Protein AF-0000000078899607 (afdb_homodimer)

InterPro domains:
  IPR000182 GNAT domain [PF00583] (20-136)
  IPR000182 GNAT domain [PS51186] (5-152)
  IPR016181 Acyl-CoA N-acyltransferase [SSF55729] (5-136)
  IPR050832 Bacterial Acetyltransferase [PTHR43877] (6-136)

Foldseek 3Di:
DQQPKDKDWDEPVCLVVQLVQVVVQCVVVVHDDPPCPSVVLVVQQHDPPRQWHKMWIATPVGDTFWMWIWGWDDDDPDPFIEIEGEDITGHPVCPPNCRRVNHVVVVVVVCVVVVHPDYDYDDDPPPVVVQVSVCVVPVHDDPDDDDDDDPD/DQQPKDKDWDEPVCLVVQLVQVVVQCVVVVHDDPPCPSVVLVVQQHDPPRQWHKMWIATPVGDTFWMWIWGWDDDDPDPFIEIEGEDITGHPVCPPSCRRVNHVVVVVVVCVVVVHPDYDYDDDPPPVVVQVSVCVVPVHDDPDDDDDDDPD

Sequence (304 aa):
MGTGITVTPATAGDAADWHRLFAGYCAFYGEALPDGVAADVWRRILEPGHPVKGLLAREADGTVVGLCNYVLHDNTWSVRTDCYLEDLYTDPAARGRGVGRALIERLVATGRQAGWRRVYWHTQEDNATARRLYDRVTGGRDAFVRYTVKLVMGTGITVTPATAGDAADWHRLFAGYCAFYGEALPDGVAADVWRRILEPGHPVKGLLAREADGTVVGLCNYVLHDNTWSVRTDCYLEDLYTDPAARGRGVGRALIERLVATGRQAGWRRVYWHTQEDNATARRLYDRVTGGRDAFVRYTVKLV

pLDDT: mean 95.54, std 7.87, range [37.03, 98.94]

Solvent-accessible surface area (backbone atoms only — not comparable to full-atom values): 16818 Å² total; per-residue (Å²): 127,78,73,56,65,46,69,44,71,61,50,85,89,38,52,70,61,49,53,53,50,51,50,52,44,34,52,72,72,72,43,82,74,60,88,61,38,67,59,51,44,51,52,39,39,67,37,84,87,47,49,40,38,41,36,35,31,21,42,80,86,61,52,74,42,30,43,35,37,32,33,50,34,77,59,87,80,45,93,39,39,35,34,38,48,74,43,78,40,53,40,78,91,50,58,94,60,55,52,64,57,51,49,52,52,50,52,52,52,51,35,51,75,73,53,26,36,30,41,32,36,68,45,54,69,81,43,57,73,62,45,55,55,48,30,69,77,46,76,37,67,57,64,43,37,34,39,53,45,76,58,105,128,78,73,56,67,47,70,44,73,61,51,86,89,39,51,69,60,50,52,52,50,51,50,50,44,33,52,74,72,71,44,82,74,60,90,62,39,68,59,51,45,52,52,38,39,67,37,86,87,46,49,39,38,43,36,34,30,21,42,80,85,63,52,74,42,30,41,35,35,32,31,51,34,77,58,85,80,44,92,38,38,37,32,37,48,74,44,78,38,54,40,79,92,50,60,93,60,54,54,64,58,52,50,52,52,51,52,52,51,52,34,50,74,71,52,26,38,29,42,32,37,68,45,55,70,81,43,57,73,62,46,53,56,48,29,70,77,46,75,38,67,58,64,42,37,35,39,54,44,76,58,105

Structure (mmCIF, N/CA/C/O backbone):
data_AF-0000000078899607-model_v1
#
loop_
_entity.id
_entity.type
_entity.pdbx_description
1 polymer 'Acetyltransferase, GNAT family'
#
loop_
_atom_site.group_PDB
_atom_site.id
_atom_site.type_symbol
_atom_site.label_atom_id
_atom_site.label_alt_id
_atom_site.label_comp_id
_atom_site.label_asym_id
_atom_site.label_entity_id
_atom_site.label_seq_id
_atom_site.pdbx_PDB_ins_code
_atom_site.Cartn_x
_atom_site.Cartn_y
_atom_site.Cartn_z
_atom_site.occupancy
_atom_site.B_iso_or_equiv
_atom_site.auth_seq_id
_atom_site.auth_comp_id
_atom_site.auth_asym_id
_atom_site.auth_atom_id
_atom_site.pdbx_PDB_model_num
ATOM 1 N N . MET A 1 1 ? -12.578 -28.812 -22.203 1 37.03 1 MET A N 1
ATOM 2 C CA . MET A 1 1 ? -12.406 -29.281 -20.828 1 37.03 1 MET A CA 1
ATOM 3 C C . MET A 1 1 ? -11.898 -28.156 -19.938 1 37.03 1 MET A C 1
ATOM 5 O O . MET A 1 1 ? -10.93 -27.469 -20.266 1 37.03 1 MET A O 1
ATOM 9 N N . GLY A 1 2 ? -12.508 -27.234 -19.266 1 45.66 2 GLY A N 1
ATOM 10 C CA . GLY A 1 2 ? -12.172 -25.984 -18.609 1 45.66 2 GLY A CA 1
ATOM 11 C C . GLY A 1 2 ? -10.906 -26.062 -17.766 1 45.66 2 GLY A C 1
ATOM 12 O O . GLY A 1 2 ? -10.688 -27.062 -17.078 1 45.66 2 GLY A O 1
ATOM 13 N N . THR A 1 3 ? -9.633 -25.672 -18.156 1 59.19 3 THR A N 1
ATOM 14 C CA . THR A 1 3 ? -8.305 -26.062 -17.688 1 59.19 3 THR A CA 1
ATOM 15 C C . THR A 1 3 ? -8.242 -26.047 -16.156 1 59.19 3 THR A C 1
ATOM 17 O O . THR A 1 3 ? -8.844 -25.188 -15.523 1 59.19 3 THR A O 1
ATOM 20 N N . GLY A 1 4 ? -8.586 -27.188 -15.5 1 85.38 4 GLY A N 1
ATOM 21 C CA . GLY A 1 4 ? -8.844 -27.375 -14.086 1 85.38 4 GLY A CA 1
ATOM 22 C C . GLY A 1 4 ? -7.75 -26.797 -13.195 1 85.38 4 GLY A C 1
ATOM 23 O O . GLY A 1 4 ? -6.93 -27.547 -12.656 1 85.38 4 GLY A O 1
ATOM 24 N N . ILE A 1 5 ? -7.547 -25.531 -13.297 1 96.25 5 ILE A N 1
ATOM 25 C CA . ILE A 1 5 ? -6.59 -24.875 -12.414 1 96.25 5 ILE A CA 1
ATOM 26 C C . ILE A 1 5 ? -7.148 -24.812 -10.992 1 96.25 5 ILE A C 1
ATOM 28 O O . ILE A 1 5 ? -8.305 -24.438 -10.789 1 96.25 5 ILE A O 1
ATOM 32 N N . THR A 1 6 ? -6.43 -25.391 -10.047 1 97.75 6 THR A N 1
ATOM 33 C CA . THR A 1 6 ? -6.75 -25.25 -8.633 1 97.75 6 THR A CA 1
ATOM 34 C C . THR A 1 6 ? -5.781 -24.281 -7.957 1 97.75 6 THR A C 1
ATOM 36 O O . THR A 1 6 ? -4.578 -24.312 -8.219 1 97.75 6 THR A O 1
ATOM 39 N N . VAL A 1 7 ? -6.305 -23.422 -7.074 1 98.69 7 VAL A N 1
ATOM 40 C CA . VAL A 1 7 ? -5.477 -22.453 -6.383 1 98.69 7 VAL A CA 1
ATOM 41 C C . VAL A 1 7 ? -5.551 -22.688 -4.875 1 98.69 7 VAL A C 1
ATOM 43 O O . VAL A 1 7 ? -6.641 -22.766 -4.305 1 98.69 7 VAL A O 1
ATOM 46 N N . THR A 1 8 ? -4.426 -22.781 -4.258 1 98.5 8 THR A N 1
ATOM 47 C CA . THR A 1 8 ? -4.367 -23.016 -2.818 1 98.5 8 THR A CA 1
ATOM 48 C C . THR A 1 8 ? -3.287 -22.156 -2.176 1 98.5 8 THR A C 1
ATOM 50 O O . THR A 1 8 ? -2.359 -21.703 -2.854 1 98.5 8 THR A O 1
ATOM 53 N N . PRO A 1 9 ? -3.418 -21.875 -0.842 1 98.69 9 PRO A N 1
ATOM 54 C CA . PRO A 1 9 ? -2.305 -21.234 -0.149 1 98.69 9 PRO A CA 1
ATOM 55 C C . PRO A 1 9 ? -1.007 -22.031 -0.238 1 98.69 9 PRO A C 1
ATOM 57 O O . PRO A 1 9 ? -1.035 -23.266 -0.21 1 98.69 9 PRO A O 1
ATOM 60 N N . ALA A 1 10 ? 0.11 -21.328 -0.338 1 98.69 10 ALA A N 1
ATOM 61 C CA . ALA A 1 10 ? 1.418 -21.969 -0.318 1 98.69 10 ALA A CA 1
ATOM 62 C C . ALA A 1 10 ? 1.664 -22.672 1.016 1 98.69 10 ALA A C 1
ATOM 64 O O . ALA A 1 10 ? 1.296 -22.156 2.072 1 98.69 10 ALA A O 1
ATOM 65 N N . THR A 1 11 ? 2.26 -23.828 0.969 1 98.25 11 THR A N 1
ATOM 66 C CA . THR A 1 11 ? 2.658 -24.594 2.148 1 98.25 11 THR A CA 1
ATOM 67 C C . THR A 1 11 ? 4.152 -24.906 2.111 1 98.25 11 THR A C 1
ATOM 69 O O . THR A 1 11 ? 4.809 -24.703 1.09 1 98.25 11 THR A O 1
ATOM 72 N N . ALA A 1 12 ? 4.613 -25.391 3.25 1 98.25 12 ALA A N 1
ATOM 73 C CA . ALA A 1 12 ? 6.039 -25.688 3.367 1 98.25 12 ALA A CA 1
ATOM 74 C C . ALA A 1 12 ? 6.5 -26.625 2.254 1 98.25 12 ALA A C 1
ATOM 76 O O . ALA A 1 12 ? 7.633 -26.516 1.777 1 98.25 12 ALA A O 1
ATOM 77 N N . GLY A 1 13 ? 5.676 -27.469 1.756 1 98.19 13 GLY A N 1
ATOM 78 C CA . GLY A 1 13 ? 6.016 -28.438 0.728 1 98.19 13 GLY A CA 1
ATOM 79 C C . GLY A 1 13 ? 6.125 -27.828 -0.656 1 98.19 13 GLY A C 1
ATOM 80 O O . GLY A 1 13 ? 6.562 -28.484 -1.601 1 98.19 13 GLY A O 1
ATOM 81 N N . ASP A 1 14 ? 5.836 -26.547 -0.765 1 98.62 14 ASP A N 1
ATOM 82 C CA . ASP A 1 14 ? 5.789 -25.891 -2.066 1 98.62 14 ASP A CA 1
ATOM 83 C C . ASP A 1 14 ? 7.051 -25.062 -2.311 1 98.62 14 ASP A C 1
ATOM 85 O O . ASP A 1 14 ? 7.125 -24.312 -3.277 1 98.62 14 ASP A O 1
ATOM 89 N N . ALA A 1 15 ? 8.07 -25.25 -1.484 1 98.5 15 ALA A N 1
ATOM 90 C CA . ALA A 1 15 ? 9.211 -24.328 -1.478 1 98.5 15 ALA A CA 1
ATOM 91 C C . ALA A 1 15 ? 9.891 -24.297 -2.844 1 98.5 15 ALA A C 1
ATOM 93 O O . ALA A 1 15 ? 10.117 -23.219 -3.398 1 98.5 15 ALA A O 1
ATOM 94 N N . ALA A 1 16 ? 10.18 -25.406 -3.387 1 98.5 16 ALA A N 1
ATOM 95 C CA . ALA A 1 16 ? 10.914 -25.453 -4.648 1 98.5 16 ALA A CA 1
ATOM 96 C C . ALA A 1 16 ? 10.117 -24.812 -5.773 1 98.5 16 ALA A C 1
ATOM 98 O O . ALA A 1 16 ? 10.656 -24.031 -6.562 1 98.5 16 ALA A O 1
ATOM 99 N N . ASP A 1 17 ? 8.867 -25.109 -5.848 1 98.69 17 ASP A N 1
ATOM 100 C CA . ASP A 1 17 ? 8.008 -24.578 -6.898 1 98.69 17 ASP A CA 1
ATOM 101 C C . ASP A 1 17 ? 7.832 -23.062 -6.742 1 98.69 17 ASP A C 1
ATOM 103 O O . ASP A 1 17 ? 7.883 -22.328 -7.727 1 98.69 17 ASP A O 1
ATOM 107 N N . TRP A 1 18 ? 7.645 -22.641 -5.508 1 98.69 18 TRP A N 1
ATOM 108 C CA . TRP A 1 18 ? 7.5 -21.219 -5.266 1 98.69 18 TRP A CA 1
ATOM 109 C C . TRP A 1 18 ? 8.758 -20.469 -5.68 1 98.69 18 TRP A C 1
ATOM 111 O O . TRP A 1 18 ? 8.688 -19.469 -6.406 1 98.69 18 TRP A O 1
ATOM 121 N N . HIS A 1 19 ? 9.922 -20.953 -5.266 1 98.19 19 HIS A N 1
ATOM 122 C CA . HIS A 1 19 ? 11.172 -20.281 -5.578 1 98.19 19 HIS A CA 1
ATOM 123 C C . HIS A 1 19 ? 11.414 -20.25 -7.082 1 98.19 19 HIS A C 1
ATOM 125 O O . HIS A 1 19 ? 11.898 -19.234 -7.613 1 98.19 19 HIS A O 1
ATOM 131 N N . ARG A 1 20 ? 11.086 -21.312 -7.742 1 97.88 20 ARG A N 1
ATOM 132 C CA . ARG A 1 20 ? 11.234 -21.359 -9.195 1 97.88 20 ARG A CA 1
ATOM 133 C C . ARG A 1 20 ? 10.367 -20.312 -9.867 1 97.88 20 ARG A C 1
ATOM 135 O O . ARG A 1 20 ? 10.844 -19.562 -10.719 1 97.88 20 ARG A O 1
ATOM 142 N N . LEU A 1 21 ? 9.125 -20.234 -9.531 1 98.31 21 LEU A N 1
ATOM 143 C CA . LEU A 1 21 ? 8.195 -19.281 -10.133 1 98.31 21 LEU A CA 1
ATOM 144 C C . LEU A 1 21 ? 8.578 -17.844 -9.766 1 98.31 21 LEU A C 1
ATOM 146 O O . LEU A 1 21 ? 8.523 -16.953 -10.609 1 98.31 21 LEU A O 1
ATOM 150 N N . PHE A 1 22 ? 8.961 -17.688 -8.461 1 97.94 22 PHE A N 1
ATOM 151 C CA . PHE A 1 22 ? 9.328 -16.344 -8.016 1 97.94 22 PHE A CA 1
ATOM 152 C C . PHE A 1 22 ? 10.578 -15.859 -8.742 1 97.94 22 PHE A C 1
ATOM 154 O O . PHE A 1 22 ? 10.672 -14.688 -9.117 1 97.94 22 PHE A O 1
ATOM 161 N N . ALA A 1 23 ? 11.508 -16.703 -9 1 96.06 23 ALA A N 1
ATOM 162 C CA . ALA A 1 23 ? 12.68 -16.375 -9.789 1 96.06 23 ALA A CA 1
ATOM 163 C C . ALA A 1 23 ? 12.289 -15.977 -11.211 1 96.06 23 ALA A C 1
ATOM 165 O O . ALA A 1 23 ? 12.852 -15.031 -11.781 1 96.06 23 ALA A O 1
ATOM 166 N N . GLY A 1 24 ? 11.383 -16.75 -11.82 1 95.38 24 GLY A N 1
ATOM 167 C CA . GLY A 1 24 ? 10.875 -16.391 -13.133 1 95.38 24 GLY A CA 1
ATOM 168 C C . GLY A 1 24 ? 10.211 -15.031 -13.18 1 95.38 24 GLY A C 1
ATOM 169 O O . GLY A 1 24 ? 10.422 -14.266 -14.117 1 95.38 24 GLY A O 1
ATOM 170 N N . TYR A 1 25 ? 9.445 -14.781 -12.125 1 95.12 25 TYR A N 1
ATOM 171 C CA . TYR A 1 25 ? 8.797 -13.484 -11.977 1 95.12 25 TYR A CA 1
ATOM 172 C C . TYR A 1 25 ? 9.82 -12.352 -11.953 1 95.12 25 TYR A C 1
ATOM 174 O O . TYR A 1 25 ? 9.695 -11.375 -12.688 1 95.12 25 TYR A O 1
ATOM 182 N N . CYS A 1 26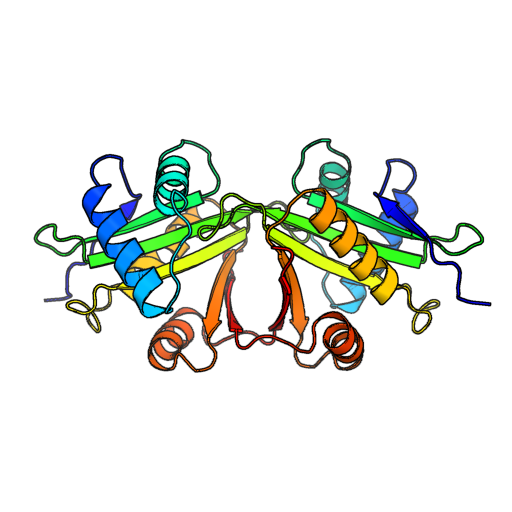 ? 10.836 -12.422 -11.133 1 94 26 CYS A N 1
ATOM 183 C CA . CYS A 1 26 ? 11.883 -11.414 -10.992 1 94 26 CYS A CA 1
ATOM 184 C C . CYS A 1 26 ? 12.625 -11.219 -12.312 1 94 26 CYS A C 1
ATOM 186 O O . CYS A 1 26 ? 12.906 -10.086 -12.703 1 94 26 CYS A O 1
ATOM 188 N N . ALA A 1 27 ? 12.883 -12.297 -12.969 1 91.12 27 ALA A N 1
ATOM 189 C CA . ALA A 1 27 ? 13.57 -12.234 -14.258 1 91.12 27 ALA A CA 1
ATOM 190 C C . ALA A 1 27 ? 12.734 -11.5 -15.297 1 91.12 27 ALA A C 1
ATOM 192 O O . ALA A 1 27 ? 13.266 -10.75 -16.109 1 91.12 27 ALA A O 1
ATOM 193 N N . PHE A 1 28 ? 11.531 -11.766 -15.289 1 86.44 28 PHE A N 1
ATOM 194 C CA . PHE A 1 28 ? 10.602 -11.141 -16.219 1 86.44 28 PHE A CA 1
ATOM 195 C C . PHE A 1 28 ? 10.641 -9.617 -16.094 1 86.44 28 PHE A C 1
ATOM 197 O O . PHE A 1 28 ? 10.57 -8.898 -17.094 1 86.44 28 PHE A O 1
ATOM 204 N N . TYR A 1 29 ? 10.75 -9.078 -14.828 1 83 29 TYR A N 1
ATOM 205 C CA . TYR A 1 29 ? 10.797 -7.637 -14.586 1 83 29 TYR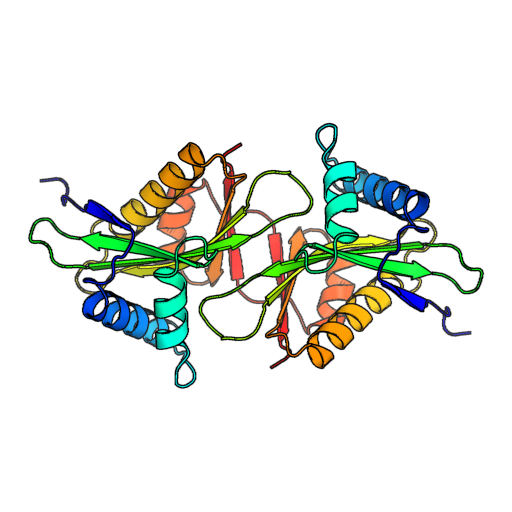 A CA 1
ATOM 206 C C . TYR A 1 29 ? 12.219 -7.109 -14.68 1 83 29 TYR A C 1
ATOM 208 O O . TYR A 1 29 ? 12.461 -5.91 -14.5 1 83 29 TYR A O 1
ATOM 216 N N . GLY A 1 30 ? 13.133 -7.969 -15.039 1 81.06 30 GLY A N 1
ATOM 217 C CA . GLY A 1 30 ? 14.516 -7.559 -15.195 1 81.06 30 GLY A CA 1
ATOM 218 C C . GLY A 1 30 ? 15.18 -7.195 -13.875 1 81.06 30 GLY A C 1
ATOM 219 O O . GLY A 1 30 ? 16.125 -6.398 -13.852 1 81.06 30 GLY A O 1
ATOM 220 N N . GLU A 1 31 ? 14.578 -7.645 -12.852 1 77.19 31 GLU A N 1
ATOM 221 C CA . GLU A 1 31 ? 15.094 -7.312 -11.531 1 77.19 31 GLU A CA 1
ATOM 222 C C . GLU A 1 31 ? 15.773 -8.516 -10.883 1 77.19 31 GLU A C 1
ATOM 224 O O . GLU A 1 31 ? 15.344 -9.656 -11.078 1 77.19 31 GLU A O 1
ATOM 229 N N . ALA A 1 32 ? 17.031 -8.289 -10.391 1 80.81 32 ALA A N 1
ATOM 230 C CA . ALA A 1 32 ? 17.656 -9.266 -9.508 1 80.81 32 ALA A CA 1
ATOM 231 C C . ALA A 1 32 ? 17.438 -8.906 -8.039 1 80.81 32 ALA A C 1
ATOM 233 O O . ALA A 1 32 ? 17.672 -7.766 -7.637 1 80.81 32 ALA A O 1
ATOM 234 N N . LEU A 1 33 ? 16.859 -9.875 -7.352 1 87.69 33 LEU A N 1
ATOM 235 C CA . LEU A 1 33 ? 16.688 -9.633 -5.926 1 87.69 33 LEU A CA 1
ATOM 236 C C . LEU A 1 33 ? 18.016 -9.75 -5.191 1 87.69 33 LEU A C 1
ATOM 238 O O . LEU A 1 33 ? 18.844 -10.609 -5.52 1 87.69 33 LEU A O 1
ATOM 242 N N . PRO A 1 34 ? 18.219 -8.836 -4.234 1 86.38 34 PRO A N 1
ATOM 243 C CA . PRO A 1 34 ? 19.375 -9.055 -3.369 1 86.38 34 PRO A CA 1
ATOM 244 C C . PRO A 1 34 ? 19.391 -10.445 -2.73 1 86.38 34 PRO A C 1
ATOM 246 O O . PRO A 1 34 ? 18.328 -11.062 -2.572 1 86.38 34 PRO A O 1
ATOM 249 N N . ASP A 1 35 ? 20.594 -10.859 -2.416 1 87.31 35 ASP A N 1
ATOM 250 C CA . ASP A 1 35 ? 20.766 -12.164 -1.792 1 87.31 35 ASP A CA 1
ATOM 251 C C . ASP A 1 35 ? 19.906 -12.281 -0.528 1 87.31 35 ASP A C 1
ATOM 253 O O . ASP A 1 35 ? 19.875 -11.359 0.291 1 87.31 35 ASP A O 1
ATOM 257 N N . GLY A 1 36 ? 19.172 -13.344 -0.449 1 94.69 36 GLY A N 1
ATOM 258 C CA . GLY A 1 36 ? 18.453 -13.648 0.782 1 94.69 36 GLY A CA 1
ATOM 259 C C . GLY A 1 36 ? 17.031 -13.133 0.795 1 94.69 36 GLY A C 1
ATOM 260 O O . GLY A 1 36 ? 16.219 -13.555 1.622 1 94.69 36 GLY A O 1
ATOM 261 N N . VAL A 1 37 ? 16.688 -12.258 -0.096 1 95.88 37 VAL A N 1
ATOM 262 C CA . VAL A 1 37 ? 15.367 -11.648 -0.068 1 95.88 37 VAL A CA 1
ATOM 263 C C . VAL A 1 37 ? 14.305 -12.711 -0.369 1 95.88 37 VAL A C 1
ATOM 265 O O . VAL A 1 37 ? 13.305 -12.812 0.34 1 95.88 37 VAL A O 1
ATOM 268 N N . ALA A 1 38 ? 14.562 -13.531 -1.394 1 97 38 ALA A N 1
ATOM 269 C CA . ALA A 1 38 ? 13.594 -14.57 -1.733 1 97 38 ALA A CA 1
ATOM 270 C C . ALA A 1 38 ? 13.375 -15.523 -0.562 1 97 38 ALA A C 1
ATOM 272 O O . ALA A 1 38 ? 12.234 -15.883 -0.252 1 97 38 ALA A O 1
ATOM 273 N N . ALA A 1 39 ? 14.414 -15.875 0.08 1 97.56 39 ALA A N 1
ATOM 274 C CA . ALA A 1 39 ? 14.32 -16.766 1.239 1 97.56 39 ALA A CA 1
ATOM 275 C C . ALA A 1 39 ? 13.555 -16.094 2.377 1 97.56 39 ALA A C 1
ATOM 277 O O . ALA A 1 39 ? 12.781 -16.75 3.084 1 97.56 39 ALA A O 1
ATOM 278 N N . ASP A 1 40 ? 13.805 -14.867 2.609 1 98.38 40 ASP A N 1
ATOM 279 C CA . ASP A 1 40 ? 13.094 -14.125 3.643 1 98.38 40 ASP A CA 1
ATOM 280 C C . ASP A 1 40 ? 11.602 -14.047 3.34 1 98.38 40 ASP A C 1
ATOM 282 O O . ASP A 1 40 ? 10.766 -14.25 4.227 1 98.38 40 ASP A O 1
ATOM 286 N N . VAL A 1 41 ? 11.25 -13.742 2.055 1 98.44 41 VAL A N 1
ATOM 287 C CA . VAL A 1 41 ? 9.852 -13.68 1.649 1 98.44 41 VAL A CA 1
ATOM 288 C C . VAL A 1 41 ? 9.188 -15.031 1.9 1 98.44 41 VAL A C 1
ATOM 290 O O . VAL A 1 41 ? 8.086 -15.094 2.451 1 98.44 41 VAL A O 1
ATOM 293 N N . TRP A 1 42 ? 9.883 -16.062 1.528 1 98.56 42 TRP A N 1
ATOM 294 C CA . TRP A 1 42 ? 9.336 -17.406 1.719 1 98.56 42 TRP A CA 1
ATOM 295 C C . TRP A 1 42 ? 9.094 -17.688 3.197 1 98.56 42 TRP A C 1
ATOM 297 O O . TRP A 1 42 ? 8.039 -18.203 3.568 1 98.56 42 TRP A O 1
ATOM 307 N N . ARG A 1 43 ? 10.023 -17.375 4.035 1 98.62 43 ARG A N 1
ATOM 308 C CA . ARG A 1 43 ? 9.875 -17.547 5.477 1 98.62 43 ARG A CA 1
ATOM 309 C C . ARG A 1 43 ? 8.648 -16.781 5.992 1 98.62 43 ARG A C 1
ATOM 311 O O . ARG A 1 43 ? 7.879 -17.328 6.793 1 98.62 43 ARG A O 1
ATOM 318 N N . ARG A 1 44 ? 8.484 -15.594 5.57 1 98.69 44 ARG A N 1
ATOM 319 C CA . ARG A 1 44 ? 7.359 -14.766 5.992 1 98.69 44 ARG A CA 1
ATOM 320 C C . ARG A 1 44 ? 6.035 -15.383 5.555 1 98.69 44 ARG A C 1
ATOM 322 O O . ARG A 1 44 ? 5.066 -15.398 6.32 1 98.69 44 ARG A O 1
ATOM 329 N N . ILE A 1 45 ? 5.992 -15.883 4.332 1 98.75 45 ILE A N 1
ATOM 330 C CA . ILE A 1 45 ? 4.781 -16.5 3.793 1 98.75 45 ILE A CA 1
ATOM 331 C C . ILE A 1 45 ? 4.344 -17.656 4.684 1 98.75 45 ILE A C 1
ATOM 333 O O . ILE A 1 45 ? 3.15 -17.859 4.918 1 98.75 45 ILE A O 1
ATOM 337 N N . LEU A 1 46 ? 5.285 -18.359 5.188 1 98.5 46 LEU A N 1
ATOM 338 C CA . LEU A 1 46 ? 4.973 -19.578 5.941 1 98.5 46 LEU A CA 1
ATOM 339 C C . LEU A 1 46 ? 4.656 -19.25 7.395 1 98.5 46 LEU A C 1
ATOM 341 O O . LEU A 1 46 ? 4.094 -20.078 8.117 1 98.5 46 LEU A O 1
ATOM 345 N N . GLU A 1 47 ? 5.086 -18.125 7.879 1 98.19 47 GLU A N 1
ATOM 346 C CA . GLU A 1 47 ? 4.875 -17.734 9.273 1 98.19 47 GLU A CA 1
ATOM 347 C C . GLU A 1 47 ? 3.406 -17.422 9.539 1 98.19 47 GLU A C 1
ATOM 349 O O . GLU A 1 47 ? 2.857 -16.469 8.977 1 98.19 47 GLU A O 1
ATOM 354 N N . PRO A 1 48 ? 2.752 -18.203 10.461 1 96.12 48 PRO A N 1
ATOM 355 C CA . PRO A 1 48 ? 1.348 -17.922 10.766 1 96.12 48 PRO A CA 1
ATOM 356 C C . PRO A 1 48 ? 1.127 -16.5 11.266 1 96.12 48 PRO A C 1
ATOM 358 O O . PRO A 1 48 ? 1.871 -16.016 12.125 1 96.12 48 PRO A O 1
ATOM 361 N N . GLY A 1 49 ? 0.241 -15.875 10.727 1 96.12 49 GLY A N 1
ATOM 362 C CA . GLY A 1 49 ? -0.141 -14.555 11.188 1 96.12 49 GLY A CA 1
ATOM 363 C C . GLY A 1 49 ? 0.633 -13.438 10.508 1 96.12 49 GLY A C 1
ATOM 364 O O . GLY A 1 49 ? 0.309 -12.258 10.672 1 96.12 49 GLY A O 1
ATOM 365 N N . HIS A 1 50 ? 1.746 -13.781 9.82 1 98.25 50 HIS A N 1
ATOM 366 C CA . HIS A 1 50 ? 2.486 -12.742 9.117 1 98.25 50 HIS A CA 1
ATOM 367 C C . HIS A 1 50 ? 1.663 -12.156 7.977 1 98.25 50 HIS A C 1
ATOM 369 O O . HIS A 1 50 ? 0.925 -12.875 7.305 1 98.25 50 HIS A O 1
ATOM 375 N N . PRO A 1 51 ? 1.842 -10.867 7.668 1 98.62 51 PRO A N 1
ATOM 376 C CA . PRO A 1 51 ? 0.975 -10.219 6.68 1 98.62 51 PRO A CA 1
ATOM 377 C C . PRO A 1 51 ? 1.342 -10.578 5.242 1 98.62 51 PRO A C 1
ATOM 379 O O . PRO A 1 51 ? 0.586 -10.281 4.316 1 98.62 51 PRO A O 1
ATOM 382 N N . VAL A 1 52 ? 2.523 -11.102 5.004 1 98.88 52 VAL A N 1
ATOM 383 C CA . VAL A 1 52 ? 2.906 -11.578 3.678 1 98.88 52 VAL A CA 1
ATOM 384 C C . VAL A 1 52 ? 2.404 -13.008 3.475 1 98.88 52 VAL A C 1
ATOM 386 O O . VAL A 1 52 ? 2.646 -13.883 4.309 1 98.88 52 VAL A O 1
ATOM 389 N N . LYS A 1 53 ? 1.658 -13.188 2.352 1 98.81 53 LYS A N 1
ATOM 390 C CA . LYS A 1 53 ? 1.065 -14.484 2.047 1 98.81 53 LYS A CA 1
ATOM 391 C C . LYS A 1 53 ? 1.277 -14.852 0.582 1 98.81 53 LYS A C 1
ATOM 393 O O . LYS A 1 53 ? 1.706 -14.023 -0.22 1 98.81 53 LYS A O 1
ATOM 398 N N . GLY A 1 54 ? 0.998 -16.125 0.272 1 98.75 54 GLY A N 1
ATOM 399 C CA . GLY A 1 54 ? 1.169 -16.609 -1.09 1 98.75 54 GLY A CA 1
ATOM 400 C C . GLY A 1 54 ? 0.135 -17.641 -1.493 1 98.75 54 GLY A C 1
ATOM 401 O O . GLY A 1 54 ? -0.277 -18.469 -0.675 1 98.75 54 GLY A O 1
ATOM 402 N N . LEU A 1 55 ? -0.29 -17.578 -2.766 1 98.88 55 LEU A N 1
ATOM 403 C CA . LEU A 1 55 ? -1.115 -18.594 -3.416 1 98.88 55 LEU A CA 1
ATOM 404 C C . LEU A 1 55 ? -0.36 -19.266 -4.562 1 98.88 55 LEU A C 1
ATOM 406 O O . LEU A 1 55 ? 0.46 -18.625 -5.223 1 98.88 55 LEU A O 1
ATOM 410 N N . LEU A 1 56 ? -0.654 -20.5 -4.781 1 98.88 56 LEU A N 1
ATOM 411 C CA . LEU A 1 56 ? -0.114 -21.25 -5.914 1 98.88 56 LEU A CA 1
ATOM 412 C C . LEU A 1 56 ? -1.235 -21.844 -6.762 1 98.88 56 LEU A C 1
ATOM 414 O O . LEU A 1 56 ? -2.219 -22.359 -6.219 1 98.88 56 LEU A O 1
ATOM 418 N N . ALA A 1 57 ? -1.09 -21.734 -8.023 1 98.81 57 ALA A N 1
ATOM 419 C CA . ALA A 1 57 ? -1.995 -22.344 -8.992 1 98.81 57 ALA A CA 1
ATOM 420 C C . ALA A 1 57 ? -1.409 -23.656 -9.539 1 98.81 57 ALA A C 1
ATOM 422 O O . ALA A 1 57 ? -0.245 -23.688 -9.945 1 98.81 57 ALA A O 1
ATOM 423 N N . ARG A 1 58 ? -2.236 -24.688 -9.586 1 98.19 58 ARG A N 1
ATOM 424 C CA . ARG A 1 58 ? -1.819 -26 -10.047 1 98.19 58 ARG A CA 1
ATOM 425 C C . ARG A 1 58 ? -2.727 -26.5 -11.172 1 98.19 58 ARG A C 1
ATOM 427 O O . ARG A 1 58 ? -3.941 -26.297 -11.133 1 98.19 58 ARG A O 1
ATOM 434 N N . GLU A 1 59 ? -2.035 -27.141 -12.07 1 96.81 59 GLU A N 1
ATOM 435 C CA . GLU A 1 59 ? -2.793 -27.875 -13.086 1 96.81 59 GLU A CA 1
ATOM 436 C C . GLU A 1 59 ? -3.334 -29.188 -12.539 1 96.81 59 GLU A C 1
ATOM 438 O O . GLU A 1 59 ? -3.039 -29.562 -11.398 1 96.81 59 GLU A O 1
ATOM 443 N N . ALA A 1 60 ? -4.113 -29.797 -13.359 1 94.44 60 ALA A N 1
ATOM 444 C CA . ALA A 1 60 ? -4.785 -31.031 -12.945 1 94.44 60 ALA A CA 1
ATOM 445 C C . ALA A 1 60 ? -3.773 -32.094 -12.562 1 94.44 60 ALA A C 1
ATOM 447 O O . ALA A 1 60 ? -4.027 -32.906 -11.656 1 94.44 60 ALA A O 1
ATOM 448 N N . ASP A 1 61 ? -2.65 -32.094 -13.141 1 94.56 61 ASP A N 1
ATOM 449 C CA . ASP A 1 61 ? -1.651 -33.125 -12.883 1 94.56 61 ASP A CA 1
ATOM 450 C C . ASP A 1 61 ? -0.777 -32.75 -11.688 1 94.56 61 ASP A C 1
ATOM 452 O O . ASP A 1 61 ? 0.17 -33.469 -11.359 1 94.56 61 ASP A O 1
ATOM 456 N N . GLY A 1 62 ? -1.04 -31.656 -11.078 1 95.56 62 GLY A N 1
ATOM 457 C CA . GLY A 1 62 ? -0.33 -31.266 -9.867 1 95.56 62 GLY A CA 1
ATOM 458 C C . 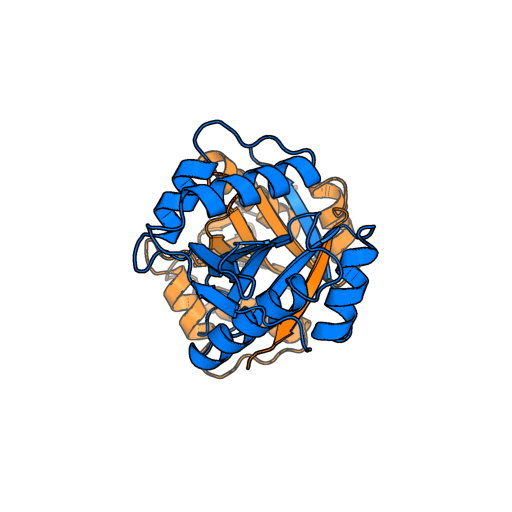GLY A 1 62 ? 0.791 -30.281 -10.133 1 95.56 62 GLY A C 1
ATOM 459 O O . GLY A 1 62 ? 1.363 -29.719 -9.195 1 95.56 62 GLY A O 1
ATOM 460 N N . THR A 1 63 ? 1.063 -30.047 -11.438 1 97.25 63 THR A N 1
ATOM 461 C CA . THR A 1 63 ? 2.139 -29.109 -11.773 1 97.25 63 THR A CA 1
ATOM 462 C C . THR A 1 63 ? 1.792 -27.703 -11.328 1 97.25 63 THR A C 1
ATOM 464 O O . THR A 1 63 ? 0.712 -27.188 -11.641 1 97.25 63 THR A O 1
ATOM 467 N N . VAL A 1 64 ? 2.707 -27.125 -10.516 1 98.56 64 VAL A N 1
ATOM 468 C CA . VAL A 1 64 ? 2.523 -25.75 -10.102 1 98.56 64 VAL A CA 1
ATOM 469 C C . VAL A 1 64 ? 2.916 -24.812 -11.234 1 98.56 64 VAL A C 1
ATOM 471 O O . VAL A 1 64 ? 4.043 -24.859 -11.734 1 98.56 64 VAL A O 1
ATOM 474 N N . VAL A 1 65 ? 1.964 -23.859 -11.617 1 98.62 65 VAL A N 1
ATOM 475 C CA . VAL A 1 65 ? 2.195 -23.125 -12.859 1 98.62 65 VAL A CA 1
ATOM 476 C C . VAL A 1 65 ? 2.012 -21.625 -12.617 1 98.62 65 VAL A C 1
ATOM 478 O O . VAL A 1 65 ? 2.227 -20.812 -13.523 1 98.62 65 VAL A O 1
ATOM 481 N N . GLY A 1 66 ? 1.63 -21.203 -11.445 1 98.75 66 GLY A N 1
ATOM 482 C CA . GLY A 1 66 ? 1.447 -19.797 -11.164 1 98.75 66 GLY A CA 1
ATOM 483 C C . GLY A 1 66 ? 1.548 -19.469 -9.688 1 98.75 66 GLY A C 1
ATOM 484 O O . GLY A 1 66 ? 1.374 -20.328 -8.836 1 98.75 66 GLY A O 1
ATOM 485 N N . LEU A 1 67 ? 1.871 -18.219 -9.398 1 98.81 67 LEU A N 1
ATOM 486 C CA . LEU A 1 67 ? 1.91 -17.766 -8.016 1 98.81 67 LEU A CA 1
ATOM 487 C C . LEU A 1 67 ? 1.324 -16.359 -7.902 1 98.81 67 LEU A C 1
ATOM 489 O O . LEU A 1 67 ? 1.319 -15.602 -8.875 1 98.81 67 LEU A O 1
ATOM 493 N N . CYS A 1 68 ? 0.842 -16.078 -6.75 1 98.44 68 CYS A N 1
ATOM 494 C CA . CYS A 1 68 ? 0.493 -14.75 -6.281 1 98.44 68 CYS A CA 1
ATOM 495 C C . CYS A 1 68 ? 1.038 -14.5 -4.879 1 98.44 68 CYS A C 1
ATOM 497 O O . CYS A 1 68 ? 0.837 -15.32 -3.98 1 98.44 68 CYS A O 1
ATOM 499 N N . ASN A 1 69 ? 1.873 -13.5 -4.703 1 98.88 69 ASN A N 1
ATOM 500 C CA . ASN A 1 69 ? 2.219 -13.008 -3.377 1 98.88 69 ASN A CA 1
ATOM 501 C C . ASN A 1 69 ? 1.474 -11.711 -3.049 1 98.88 69 ASN A C 1
ATOM 503 O O . ASN A 1 69 ? 1.335 -10.836 -3.904 1 98.88 69 ASN A O 1
ATOM 507 N N . TYR A 1 70 ? 0.988 -11.641 -1.834 1 98.88 70 TYR A N 1
ATOM 508 C CA . TYR A 1 70 ? 0.233 -10.453 -1.448 1 98.88 70 TYR A CA 1
ATOM 509 C C . TYR A 1 70 ? 0.55 -10.047 -0.014 1 98.88 70 TYR A C 1
ATOM 511 O O . TYR A 1 70 ? 1.068 -10.852 0.766 1 98.88 70 TYR A O 1
ATOM 519 N N . VAL A 1 71 ? 0.322 -8.797 0.284 1 98.94 71 VAL A N 1
ATOM 520 C CA . VAL A 1 71 ? 0.634 -8.172 1.567 1 98.94 71 VAL A CA 1
ATOM 521 C C . VAL A 1 71 ? -0.631 -7.566 2.17 1 98.94 71 VAL A C 1
ATOM 523 O O . VAL A 1 71 ? -1.339 -6.805 1.507 1 98.94 71 VAL A O 1
ATOM 526 N N . LEU A 1 72 ? -0.945 -7.953 3.383 1 98.88 72 LEU A N 1
ATOM 527 C CA . LEU A 1 72 ? -2.047 -7.344 4.121 1 98.88 72 LEU A CA 1
ATOM 528 C C . LEU A 1 72 ? -1.562 -6.141 4.926 1 98.88 72 LEU A C 1
ATOM 530 O O . LEU A 1 72 ? -0.517 -6.203 5.574 1 98.88 72 LEU A O 1
ATOM 534 N N . HIS A 1 73 ? -2.283 -5.035 4.832 1 98.81 73 HIS A N 1
ATOM 535 C CA . HIS A 1 73 ? -1.869 -3.873 5.613 1 98.81 73 HIS A CA 1
ATOM 536 C C . HIS A 1 73 ? -3.07 -3.023 6.016 1 98.81 73 HIS A C 1
ATOM 538 O O . HIS A 1 73 ? -4.145 -3.139 5.426 1 98.81 73 HIS A O 1
ATOM 544 N N . ASP A 1 74 ? -2.859 -2.225 7.066 1 98.62 74 ASP A N 1
ATOM 545 C CA . ASP A 1 74 ? -3.861 -1.271 7.531 1 98.62 74 ASP A CA 1
ATOM 546 C C . ASP A 1 74 ? -4.059 -0.144 6.52 1 98.62 74 ASP A C 1
ATOM 548 O O . ASP A 1 74 ? -3.336 -0.065 5.523 1 98.62 74 ASP A O 1
ATOM 552 N N . ASN A 1 75 ? -5.023 0.63 6.719 1 98.12 75 ASN A N 1
ATOM 553 C CA . ASN A 1 75 ? -5.352 1.848 5.984 1 98.12 75 ASN A CA 1
ATOM 554 C C . ASN A 1 75 ? -5.996 2.893 6.891 1 98.12 75 ASN A C 1
ATOM 556 O O . ASN A 1 75 ? -6.223 2.639 8.078 1 98.12 75 ASN A O 1
ATOM 560 N N . THR A 1 76 ? -6.266 4.039 6.363 1 97.5 76 THR A N 1
ATOM 561 C CA . THR A 1 76 ? -6.797 5.113 7.191 1 97.5 76 THR A CA 1
ATOM 562 C C . THR A 1 76 ? -8.25 5.414 6.824 1 97.5 76 THR A C 1
ATOM 564 O O . THR A 1 76 ? -8.773 6.469 7.18 1 97.5 76 THR A O 1
ATOM 567 N N . TRP A 1 77 ? -8.891 4.477 6.082 1 94.81 77 TRP A N 1
ATOM 568 C CA . TRP A 1 77 ? -10.227 4.773 5.582 1 94.81 77 TRP A CA 1
ATOM 569 C C . TRP A 1 77 ? -11.227 3.725 6.051 1 94.81 77 TRP A C 1
ATOM 571 O O . TRP A 1 77 ? -12.422 3.826 5.762 1 94.81 77 TRP A O 1
ATOM 581 N N . SER A 1 78 ? -10.75 2.717 6.77 1 95.88 78 SER A N 1
ATOM 582 C CA . SER A 1 78 ? -11.586 1.613 7.227 1 95.88 78 SER A CA 1
ATOM 583 C C . SER A 1 78 ? -10.93 0.865 8.383 1 95.88 78 SER A C 1
ATOM 585 O O . SER A 1 78 ? -9.711 0.92 8.555 1 95.88 78 SER A O 1
ATOM 587 N N . VAL A 1 79 ? -11.75 0.226 9.156 1 96.25 79 VAL A N 1
ATOM 588 C CA . VAL A 1 79 ? -11.219 -0.673 10.18 1 96.25 79 VAL A CA 1
ATOM 589 C C . VAL A 1 79 ? -10.812 -2 9.539 1 96.25 79 VAL A C 1
ATOM 591 O O . VAL A 1 79 ? -10.148 -2.822 10.172 1 96.25 79 VAL A O 1
ATOM 594 N N . ARG A 1 80 ? -11.258 -2.219 8.289 1 97.12 80 ARG A N 1
ATOM 595 C CA . ARG A 1 80 ? -10.977 -3.457 7.574 1 97.12 80 ARG A CA 1
ATOM 596 C C . ARG A 1 80 ? -9.609 -3.402 6.902 1 97.12 80 ARG A C 1
ATOM 598 O O . ARG A 1 80 ? -9.078 -2.318 6.645 1 97.12 80 ARG A O 1
ATOM 605 N N . THR A 1 81 ? -9.086 -4.52 6.551 1 98.25 81 THR A N 1
ATOM 606 C CA . THR A 1 81 ? -7.734 -4.703 6.027 1 98.25 81 THR A CA 1
ATOM 607 C C . THR A 1 81 ? -7.707 -4.496 4.52 1 98.25 81 THR A C 1
ATOM 609 O O . THR A 1 81 ? -8.625 -4.902 3.811 1 98.25 81 THR A O 1
ATOM 612 N N . ASP A 1 82 ? -6.66 -3.799 4 1 98.75 82 ASP A N 1
ATOM 613 C CA . ASP A 1 82 ? -6.367 -3.775 2.572 1 98.75 82 ASP A CA 1
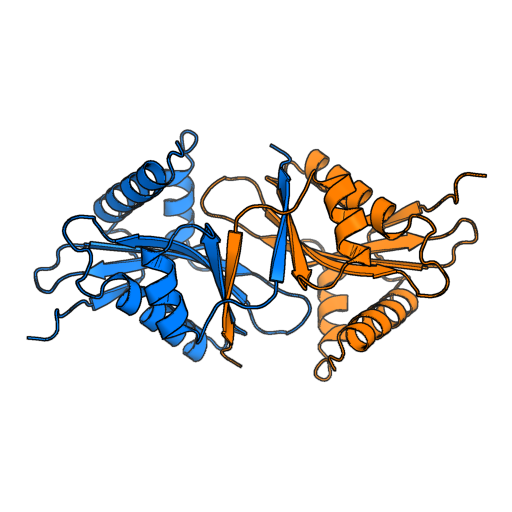ATOM 614 C C . ASP A 1 82 ? -5.449 -4.934 2.184 1 98.75 82 ASP A C 1
ATOM 616 O O . ASP A 1 82 ? -4.535 -5.285 2.93 1 98.75 82 ASP A O 1
ATOM 620 N N . CYS A 1 83 ? -5.699 -5.492 1.032 1 98.94 83 CYS A N 1
ATOM 621 C CA . CYS A 1 83 ? -4.812 -6.477 0.432 1 98.94 83 CYS A CA 1
ATOM 622 C C . CYS A 1 83 ? -4.098 -5.902 -0.787 1 98.94 83 CYS A C 1
ATOM 624 O O . CYS A 1 83 ? -4.746 -5.465 -1.739 1 98.94 83 CYS A O 1
ATOM 626 N N . TYR A 1 84 ? -2.797 -5.883 -0.73 1 98.94 84 TYR A N 1
ATOM 627 C CA . TYR A 1 84 ? -1.946 -5.477 -1.843 1 98.94 84 TYR A CA 1
ATOM 628 C C . TYR A 1 84 ? -1.398 -6.691 -2.582 1 98.94 84 TYR A C 1
ATOM 630 O O . TYR A 1 84 ? -0.503 -7.379 -2.084 1 98.94 84 TYR A O 1
ATOM 638 N N . LEU A 1 85 ? -2.023 -7.027 -3.73 1 98.88 85 LEU A N 1
ATOM 639 C CA . LEU A 1 85 ? -1.483 -8.055 -4.617 1 98.88 85 LEU A CA 1
ATOM 640 C C . LEU A 1 85 ? -0.189 -7.578 -5.27 1 98.88 85 LEU A C 1
ATOM 642 O O . LEU A 1 85 ? -0.221 -6.832 -6.25 1 98.88 85 LEU A O 1
ATOM 646 N N . GLU A 1 86 ? 0.936 -8.062 -4.793 1 98.12 86 GLU A N 1
ATOM 647 C CA . GLU A 1 86 ? 2.223 -7.48 -5.16 1 98.12 86 GLU A CA 1
ATOM 648 C C . GLU A 1 86 ? 2.865 -8.242 -6.316 1 98.12 86 GLU A C 1
ATOM 650 O O . GLU A 1 86 ? 3.557 -7.648 -7.145 1 98.12 86 GLU A O 1
ATOM 655 N N . ASP A 1 87 ? 2.721 -9.555 -6.344 1 97.69 87 ASP A N 1
ATOM 656 C CA . ASP A 1 87 ? 3.311 -10.375 -7.395 1 97.69 87 ASP A CA 1
ATOM 657 C C . ASP A 1 87 ? 2.268 -11.305 -8.016 1 97.69 87 ASP A C 1
ATOM 659 O O . ASP A 1 87 ? 1.518 -11.977 -7.293 1 97.69 87 ASP A O 1
ATOM 663 N N . LEU A 1 88 ? 2.26 -11.32 -9.289 1 98.19 88 LEU A N 1
ATOM 664 C CA . LEU A 1 88 ? 1.444 -12.242 -10.07 1 98.19 88 LEU A CA 1
ATOM 665 C C . LEU A 1 88 ? 2.225 -12.789 -11.266 1 98.19 88 LEU A C 1
ATOM 667 O O . LEU A 1 88 ? 2.74 -12.016 -12.078 1 98.19 88 LEU A O 1
ATOM 671 N N . TYR A 1 89 ? 2.342 -14.102 -11.297 1 97.81 89 TYR A N 1
ATOM 672 C CA . TYR A 1 89 ? 3.188 -14.695 -12.328 1 97.81 89 TYR A CA 1
ATOM 673 C C . TYR A 1 89 ? 2.629 -16.031 -12.789 1 97.81 89 TYR A C 1
ATOM 675 O O . TYR A 1 89 ? 2.197 -16.844 -11.969 1 97.81 89 TYR A O 1
ATOM 683 N N . THR A 1 90 ? 2.52 -16.141 -14.031 1 97.75 90 THR A N 1
ATOM 684 C CA . THR A 1 90 ? 2.193 -17.406 -14.68 1 97.75 90 THR A CA 1
ATOM 685 C C . THR A 1 90 ? 3.393 -17.938 -15.453 1 97.75 90 THR A C 1
ATOM 687 O O . THR A 1 90 ? 4.012 -17.203 -16.234 1 97.75 90 THR A O 1
ATOM 690 N N . ASP A 1 91 ? 3.732 -19.188 -15.148 1 97.69 91 ASP A N 1
ATOM 691 C CA . ASP A 1 91 ? 4.754 -19.844 -15.961 1 97.69 91 ASP A CA 1
ATOM 692 C C . ASP A 1 91 ? 4.523 -19.594 -17.453 1 97.69 91 ASP A C 1
ATOM 694 O O . ASP A 1 91 ? 3.4 -19.734 -17.938 1 97.69 91 ASP A O 1
ATOM 698 N N . PRO A 1 92 ? 5.586 -19.219 -18.172 1 96.06 92 PRO A N 1
ATOM 699 C CA . PRO A 1 92 ? 5.414 -18.906 -19.594 1 96.06 92 PRO A CA 1
ATOM 700 C C . PRO A 1 92 ? 4.754 -20.047 -20.359 1 96.06 92 PRO A C 1
ATOM 702 O O . PRO A 1 92 ? 3.934 -19.797 -21.25 1 96.06 92 PRO A O 1
ATOM 705 N N . ALA A 1 93 ? 5.02 -21.219 -20.016 1 95.12 93 ALA A N 1
ATOM 706 C CA . ALA A 1 93 ? 4.5 -22.375 -20.75 1 95.12 93 ALA A CA 1
ATOM 707 C C . ALA A 1 93 ? 3.01 -22.578 -20.484 1 95.12 93 ALA A C 1
ATOM 709 O O . ALA A 1 93 ? 2.34 -23.328 -21.188 1 95.12 93 ALA A O 1
ATOM 710 N N . ALA A 1 94 ? 2.496 -21.906 -19.484 1 95.75 94 ALA A N 1
ATOM 711 C CA . ALA A 1 94 ? 1.105 -22.109 -19.094 1 95.75 94 ALA A CA 1
ATOM 712 C C . ALA A 1 94 ? 0.282 -20.844 -19.344 1 95.75 94 ALA A C 1
ATOM 714 O O . ALA A 1 94 ? -0.874 -20.75 -18.922 1 95.75 94 ALA A O 1
ATOM 715 N N . ARG A 1 95 ? 0.83 -19.828 -20.031 1 93.5 95 ARG A N 1
ATOM 716 C CA . ARG A 1 95 ? 0.127 -18.562 -20.266 1 93.5 95 ARG A CA 1
ATOM 717 C C . ARG A 1 95 ? -1.014 -18.75 -21.25 1 93.5 95 ARG A C 1
ATOM 719 O O . ARG A 1 95 ? -0.974 -19.641 -22.094 1 93.5 95 ARG A O 1
ATOM 726 N N . GLY A 1 96 ? -2 -17.922 -21.078 1 91.38 96 GLY A N 1
ATOM 727 C CA . GLY A 1 96 ? -3.154 -17.984 -21.953 1 91.38 96 GLY A CA 1
ATOM 728 C C . GLY A 1 96 ? -4.148 -19.062 -21.562 1 91.38 96 GLY A C 1
ATOM 729 O O . GLY A 1 96 ? -5.086 -19.344 -22.312 1 91.38 96 GLY A O 1
ATOM 730 N N . ARG A 1 97 ? -3.941 -19.641 -20.375 1 92.31 97 ARG A N 1
ATOM 731 C CA . ARG A 1 97 ? -4.793 -20.75 -19.953 1 92.31 97 ARG A CA 1
ATOM 732 C C . ARG A 1 97 ? -5.641 -20.375 -18.75 1 92.31 97 ARG A C 1
ATOM 734 O O . ARG A 1 97 ? -6.195 -21.234 -18.078 1 92.31 97 ARG A O 1
ATOM 741 N N . GLY A 1 98 ? -5.652 -19.172 -18.391 1 95.31 98 GLY A N 1
ATOM 742 C CA . GLY A 1 98 ? -6.527 -18.688 -17.328 1 95.31 98 GLY A CA 1
ATOM 743 C C . GLY A 1 98 ? -5.887 -18.734 -15.961 1 95.31 98 GLY A C 1
ATOM 744 O O . GLY A 1 98 ? -6.562 -18.531 -14.945 1 95.31 98 GLY A O 1
ATOM 745 N N . VAL A 1 99 ? -4.66 -18.922 -15.805 1 97.5 99 VAL A N 1
ATOM 746 C CA . VAL A 1 99 ? -3.955 -19.078 -14.539 1 97.5 99 VAL A CA 1
ATOM 747 C C . VAL A 1 99 ? -4.027 -17.781 -13.742 1 97.5 99 VAL A C 1
ATOM 749 O O . VAL A 1 99 ? -4.406 -17.781 -12.57 1 97.5 99 VAL A O 1
ATOM 752 N N . GLY A 1 100 ? -3.678 -16.672 -14.406 1 97.62 100 GLY A N 1
ATOM 753 C CA . GLY A 1 100 ? -3.738 -15.383 -13.742 1 97.62 100 GLY A CA 1
ATOM 754 C C . GLY A 1 100 ? -5.117 -15.047 -13.211 1 97.62 100 GLY A C 1
ATOM 755 O O . GLY A 1 100 ? -5.258 -14.602 -12.07 1 97.62 100 GLY A O 1
ATOM 756 N N . ARG A 1 101 ? -6.07 -15.312 -13.992 1 97.56 101 ARG A N 1
ATOM 757 C CA . ARG A 1 101 ? -7.449 -15.055 -13.594 1 97.56 101 ARG A CA 1
ATOM 758 C C . ARG A 1 101 ? -7.836 -15.898 -12.383 1 97.56 101 ARG A C 1
ATOM 760 O O . ARG A 1 101 ? -8.445 -15.398 -11.438 1 97.56 101 ARG A O 1
ATOM 767 N N . ALA A 1 102 ? -7.5 -17.156 -12.414 1 98.12 102 ALA A N 1
ATOM 768 C CA . ALA A 1 102 ? -7.816 -18.062 -11.312 1 98.12 102 ALA A CA 1
ATOM 769 C C . ALA A 1 102 ? -7.176 -17.594 -10.016 1 98.12 102 ALA A C 1
ATOM 771 O O . ALA A 1 102 ? -7.793 -17.656 -8.945 1 98.12 102 ALA A O 1
ATOM 772 N N . LEU A 1 103 ? -5.977 -17.109 -10.078 1 98.69 103 LEU A N 1
ATOM 773 C CA . LEU A 1 103 ? -5.266 -16.609 -8.914 1 98.69 103 LEU A CA 1
ATOM 774 C C . LEU A 1 103 ? -5.949 -15.375 -8.344 1 98.69 103 LEU A C 1
ATOM 776 O O . LEU A 1 103 ? -6.195 -15.289 -7.137 1 98.69 103 LEU A O 1
ATOM 780 N N . ILE A 1 104 ? -6.277 -14.414 -9.211 1 98.69 104 ILE A N 1
ATOM 781 C CA . ILE A 1 104 ? -6.922 -13.188 -8.766 1 98.69 104 ILE A CA 1
ATOM 782 C C . ILE A 1 104 ? -8.289 -13.516 -8.172 1 98.69 104 ILE A C 1
ATOM 784 O O . ILE A 1 104 ? -8.648 -13.008 -7.102 1 98.69 104 ILE A O 1
ATOM 788 N N . GLU A 1 105 ? -9.062 -14.375 -8.805 1 98.31 105 GLU A N 1
ATOM 789 C CA . GLU A 1 105 ? -10.391 -14.742 -8.328 1 98.31 105 GLU A CA 1
ATOM 790 C C . GLU A 1 105 ? -10.32 -15.43 -6.969 1 98.31 105 GLU A C 1
ATOM 792 O O . GLU A 1 105 ? -11.156 -15.172 -6.094 1 98.31 105 GLU A O 1
ATOM 797 N N . ARG A 1 106 ? -9.414 -16.281 -6.82 1 98.62 106 ARG A N 1
ATOM 798 C CA . ARG A 1 106 ? -9.242 -16.938 -5.527 1 98.62 106 ARG A CA 1
ATOM 799 C C . ARG A 1 106 ? -8.859 -15.93 -4.449 1 98.62 106 ARG A C 1
ATOM 801 O O . ARG A 1 106 ? -9.344 -16 -3.32 1 98.62 106 ARG A O 1
ATOM 808 N N . LEU A 1 107 ? -7.953 -15.008 -4.773 1 98.88 107 LEU A N 1
ATOM 809 C CA . LEU A 1 107 ? -7.551 -13.977 -3.826 1 98.88 107 LEU A CA 1
ATOM 810 C C . LEU A 1 107 ? -8.742 -13.125 -3.404 1 98.88 107 LEU A C 1
ATOM 812 O O . LEU A 1 107 ? -8.93 -12.859 -2.215 1 98.88 107 LEU A O 1
ATOM 816 N N . VAL A 1 108 ? -9.547 -12.766 -4.355 1 98.75 108 VAL A N 1
ATOM 817 C CA . VAL A 1 108 ? -10.734 -11.953 -4.098 1 98.75 108 VAL A CA 1
ATOM 818 C C . VAL A 1 108 ? -11.703 -12.727 -3.211 1 98.75 108 VAL A C 1
ATOM 820 O O . VAL A 1 108 ? -12.25 -12.172 -2.25 1 98.75 108 VAL A O 1
ATOM 823 N N . ALA A 1 109 ? -11.898 -13.969 -3.508 1 98.69 109 ALA A N 1
ATOM 824 C CA . ALA A 1 109 ? -12.773 -14.805 -2.689 1 98.69 109 ALA A CA 1
ATOM 825 C C . ALA A 1 109 ? -12.258 -14.906 -1.258 1 98.69 109 ALA A C 1
ATOM 827 O O . ALA A 1 109 ? -13.031 -14.836 -0.304 1 98.69 109 ALA A O 1
ATOM 828 N N . THR A 1 110 ? -11 -15.086 -1.095 1 98.62 110 THR A N 1
ATOM 829 C CA . THR A 1 110 ? -10.367 -15.133 0.219 1 98.62 110 THR A CA 1
ATOM 830 C C . THR A 1 110 ? -10.617 -13.836 0.982 1 98.62 110 THR A C 1
ATOM 832 O O . THR A 1 110 ? -10.953 -13.859 2.168 1 98.62 110 THR A O 1
ATOM 835 N N . GLY A 1 111 ? -10.406 -12.727 0.3 1 98.75 111 GLY A N 1
ATOM 836 C CA . GLY A 1 111 ? -10.641 -11.43 0.915 1 98.75 111 GLY A CA 1
ATOM 837 C C . GLY A 1 111 ? -12.078 -11.219 1.354 1 98.75 111 GLY A C 1
ATOM 838 O O . GLY A 1 111 ? -12.328 -10.672 2.43 1 98.75 111 GLY A O 1
ATOM 839 N N . ARG A 1 112 ? -13 -11.625 0.515 1 98.56 112 ARG A N 1
ATOM 840 C CA . ARG A 1 112 ? -14.406 -11.523 0.874 1 98.56 112 ARG A CA 1
ATOM 841 C C . ARG A 1 112 ? -14.711 -12.32 2.137 1 98.56 112 ARG A C 1
ATOM 843 O O . ARG A 1 112 ? -15.398 -11.836 3.035 1 98.56 112 ARG A O 1
ATOM 850 N N . GLN A 1 113 ? -14.242 -13.477 2.184 1 98.44 113 GLN A N 1
ATOM 851 C CA . GLN A 1 113 ? -14.461 -14.344 3.336 1 98.44 113 GLN A CA 1
ATOM 852 C C . GLN A 1 113 ? -13.82 -13.766 4.594 1 98.44 113 GLN A C 1
ATOM 854 O O . GLN A 1 113 ? -14.383 -13.875 5.688 1 98.44 113 GLN A O 1
ATOM 859 N N . ALA A 1 114 ? -12.672 -13.148 4.461 1 98.25 114 ALA A N 1
ATOM 860 C CA . ALA A 1 114 ? -11.914 -12.617 5.594 1 98.25 114 ALA A CA 1
ATOM 861 C C . ALA A 1 114 ? -12.43 -11.242 6.004 1 98.25 114 ALA A C 1
ATOM 863 O O . ALA A 1 114 ? -12.016 -10.703 7.035 1 98.25 114 ALA A O 1
ATOM 864 N N . GLY A 1 115 ? -13.266 -10.578 5.109 1 98.44 115 GLY A N 1
ATOM 865 C CA . GLY A 1 115 ? -13.812 -9.266 5.422 1 98.44 115 GLY A CA 1
ATOM 866 C C . GLY A 1 115 ? -12.844 -8.133 5.121 1 98.44 115 GLY A C 1
ATOM 867 O O . GLY A 1 115 ? -12.859 -7.109 5.805 1 98.44 115 GLY A O 1
ATOM 868 N N . TRP A 1 116 ? -11.961 -8.344 4.148 1 98.75 116 TRP A N 1
ATOM 869 C CA . TRP A 1 116 ? -11.062 -7.27 3.742 1 98.75 116 TRP A CA 1
ATOM 870 C C . TRP A 1 116 ? -11.828 -6.125 3.094 1 98.75 116 TRP A C 1
ATOM 872 O O . TRP A 1 116 ? -12.977 -6.301 2.676 1 98.75 116 TRP A O 1
ATOM 882 N N . ARG A 1 117 ? -11.203 -4.934 3.08 1 97.94 117 ARG A N 1
ATOM 883 C CA . ARG A 1 117 ? -11.789 -3.756 2.443 1 97.94 117 ARG A CA 1
ATOM 884 C C . ARG A 1 117 ? -11.672 -3.842 0.925 1 97.94 117 ARG A C 1
ATOM 886 O O . ARG A 1 117 ? -12.625 -3.527 0.207 1 97.94 117 ARG A O 1
ATOM 893 N N . ARG A 1 118 ? -10.516 -4.227 0.441 1 98.56 118 ARG A N 1
ATOM 894 C CA . ARG A 1 118 ? -10.227 -4.23 -0.989 1 98.56 118 ARG A CA 1
ATOM 895 C C . ARG A 1 118 ? -9 -5.082 -1.298 1 98.56 118 ARG A C 1
ATOM 897 O O . ARG A 1 118 ? -8.227 -5.418 -0.397 1 98.56 118 ARG A O 1
ATOM 904 N N . VAL A 1 119 ? -8.961 -5.504 -2.521 1 98.88 119 VAL A N 1
ATOM 905 C CA . VAL A 1 119 ? -7.75 -5.996 -3.164 1 98.88 119 VAL A CA 1
ATOM 906 C C . VAL A 1 119 ? -7.301 -5.012 -4.246 1 98.88 119 VAL A C 1
ATOM 908 O O . VAL A 1 119 ? -8.094 -4.613 -5.098 1 98.88 119 VAL A O 1
ATOM 911 N N . TYR A 1 120 ? -6.02 -4.605 -4.16 1 98.88 120 TYR A N 1
ATOM 912 C CA . TYR A 1 120 ? -5.523 -3.707 -5.199 1 98.88 120 TYR A CA 1
ATOM 913 C C . TYR A 1 120 ? -4.117 -4.098 -5.633 1 98.88 120 TYR A C 1
ATOM 915 O O . TYR A 1 120 ? -3.432 -4.848 -4.938 1 98.88 120 TYR A O 1
ATOM 923 N N . TRP A 1 121 ? -3.734 -3.711 -6.84 1 98.69 121 TRP A N 1
ATOM 924 C CA . TRP A 1 121 ? -2.398 -3.984 -7.359 1 98.69 121 TRP A CA 1
ATOM 925 C C . TRP A 1 121 ? -1.99 -2.938 -8.391 1 98.69 121 TRP A C 1
ATOM 927 O O . TRP A 1 121 ? -2.793 -2.076 -8.758 1 98.69 121 TRP A O 1
ATOM 937 N N . HIS A 1 122 ? -0.719 -3.014 -8.719 1 97.69 122 HIS A N 1
ATOM 938 C CA . HIS A 1 122 ? -0.135 -2.129 -9.719 1 97.69 122 HIS A CA 1
ATOM 939 C C . HIS A 1 122 ? 0.476 -2.926 -10.867 1 97.69 122 HIS A C 1
ATOM 941 O O . HIS A 1 122 ? 0.955 -4.043 -10.664 1 97.69 122 HIS A O 1
ATOM 947 N N . THR A 1 123 ? 0.431 -2.385 -11.984 1 96.38 123 THR A N 1
ATOM 948 C CA . THR A 1 123 ? 1.136 -2.928 -13.141 1 96.38 123 THR A CA 1
ATOM 949 C C . THR A 1 123 ? 1.673 -1.806 -14.023 1 96.38 123 THR A C 1
ATOM 951 O O . THR A 1 123 ? 1.179 -0.678 -13.969 1 96.38 123 THR A O 1
ATOM 954 N N . GLN A 1 124 ? 2.688 -2.104 -14.773 1 94.56 124 GLN A N 1
ATOM 955 C CA . GLN A 1 124 ? 3.225 -1.116 -15.703 1 94.56 124 GLN A CA 1
ATOM 956 C C . GLN A 1 124 ? 2.193 -0.744 -16.766 1 94.56 124 GLN A C 1
ATOM 958 O O . GLN A 1 124 ? 1.475 -1.609 -17.266 1 94.56 124 GLN A O 1
ATOM 963 N N . GLU A 1 125 ? 2.154 0.494 -17.094 1 94.69 125 GLU A N 1
ATOM 964 C CA . GLU A 1 125 ? 1.191 1.013 -18.062 1 94.69 125 GLU A CA 1
ATOM 965 C C . GLU A 1 125 ? 1.328 0.31 -19.406 1 94.69 125 GLU A C 1
ATOM 967 O O . GLU A 1 125 ? 0.347 0.163 -20.141 1 94.69 125 GLU A O 1
ATOM 972 N N . ASP A 1 126 ? 2.486 -0.176 -19.734 1 94.12 126 ASP A N 1
ATOM 973 C CA . ASP A 1 126 ? 2.729 -0.755 -21.062 1 94.12 126 ASP A CA 1
ATOM 974 C C . ASP A 1 126 ? 2.543 -2.27 -21.031 1 94.12 126 ASP A C 1
ATOM 976 O O . ASP A 1 126 ? 2.768 -2.945 -22.047 1 94.12 126 ASP A O 1
ATOM 980 N N . ASN A 1 127 ? 2.16 -2.822 -19.859 1 92.69 127 ASN A N 1
ATOM 981 C CA . ASN A 1 127 ? 1.88 -4.25 -19.75 1 92.69 127 ASN A CA 1
ATOM 982 C C . ASN A 1 127 ? 0.518 -4.602 -20.344 1 92.69 127 ASN A C 1
ATOM 984 O O . ASN A 1 127 ? -0.389 -5.02 -19.625 1 92.69 127 ASN A O 1
ATOM 988 N N . ALA A 1 128 ? 0.384 -4.562 -21.688 1 94.06 128 ALA A N 1
ATOM 989 C CA . ALA A 1 128 ? -0.895 -4.66 -22.375 1 94.06 128 ALA A CA 1
ATOM 990 C C . ALA A 1 128 ? -1.565 -6.004 -22.109 1 94.06 128 ALA A C 1
ATOM 992 O O . ALA A 1 128 ? -2.781 -6.07 -21.906 1 94.06 128 ALA A O 1
ATOM 993 N N . THR A 1 129 ? -0.796 -7.023 -22.141 1 91.5 129 THR A N 1
ATOM 994 C CA . THR A 1 129 ? -1.354 -8.359 -21.953 1 91.5 129 THR A CA 1
ATOM 995 C C . THR A 1 129 ? -1.987 -8.492 -20.578 1 91.5 129 THR A C 1
ATOM 997 O O . THR A 1 129 ? -3.141 -8.914 -20.453 1 91.5 129 THR A O 1
ATOM 1000 N N . ALA A 1 130 ? -1.262 -8.141 -19.547 1 93.94 130 ALA A N 1
ATOM 1001 C CA . ALA A 1 130 ? -1.785 -8.234 -18.188 1 93.94 130 ALA A CA 1
ATOM 1002 C C . ALA A 1 130 ? -2.984 -7.309 -18 1 93.94 130 ALA A C 1
ATOM 1004 O O . ALA A 1 130 ? -3.961 -7.676 -17.344 1 93.94 130 ALA A O 1
ATOM 1005 N N . ARG A 1 131 ? -2.906 -6.137 -18.609 1 96.75 131 ARG A N 1
ATOM 1006 C CA . ARG A 1 131 ? -3.955 -5.141 -18.406 1 96.75 131 ARG A CA 1
ATOM 1007 C C . ARG A 1 131 ? -5.266 -5.598 -19.047 1 96.75 131 ARG A C 1
ATOM 1009 O O . ARG A 1 131 ? -6.348 -5.25 -18.562 1 96.75 131 ARG A O 1
ATOM 1016 N N . ARG A 1 132 ? -5.195 -6.375 -20.078 1 96.81 132 ARG A N 1
ATOM 1017 C CA . ARG A 1 132 ? -6.418 -6.945 -20.641 1 96.81 132 ARG A CA 1
ATOM 1018 C C . ARG A 1 132 ? -7.133 -7.812 -19.609 1 96.81 132 ARG A C 1
ATOM 1020 O O . ARG A 1 132 ? -8.352 -7.723 -19.453 1 96.81 132 ARG A O 1
ATOM 1027 N N . LEU A 1 133 ? -6.395 -8.664 -18.969 1 96.44 133 LEU A N 1
ATOM 1028 C CA . LEU A 1 133 ? -6.957 -9.484 -17.891 1 96.44 133 LEU A CA 1
ATOM 1029 C C . LEU A 1 133 ? -7.508 -8.609 -16.781 1 96.44 133 LEU A C 1
ATOM 1031 O O . LEU A 1 133 ? -8.625 -8.828 -16.312 1 96.44 133 LEU A O 1
ATOM 1035 N N . TYR A 1 134 ? -6.711 -7.613 -16.328 1 98.25 134 TYR A N 1
ATOM 1036 C CA . TYR A 1 134 ? -7.078 -6.77 -15.195 1 98.25 134 TYR A CA 1
ATOM 1037 C C . TYR A 1 134 ? -8.336 -5.965 -15.5 1 98.25 134 TYR A C 1
ATOM 1039 O O . TYR A 1 134 ? -9.203 -5.801 -14.641 1 98.25 134 TYR A O 1
ATOM 1047 N N . ASP A 1 135 ? -8.398 -5.469 -16.75 1 98.06 135 ASP A N 1
ATOM 1048 C CA . ASP A 1 135 ? -9.602 -4.762 -17.172 1 98.06 135 ASP A CA 1
ATOM 1049 C C . ASP A 1 135 ? -10.836 -5.656 -17.062 1 98.06 135 ASP A C 1
ATOM 1051 O O . ASP A 1 135 ? -11.906 -5.203 -16.656 1 98.06 135 ASP A O 1
ATOM 1055 N N . ARG A 1 136 ? -10.672 -6.887 -17.406 1 96.12 136 ARG A N 1
ATOM 1056 C CA . ARG A 1 136 ? -11.773 -7.836 -17.391 1 96.12 136 ARG A CA 1
ATOM 1057 C C . ARG A 1 136 ? -12.227 -8.125 -15.961 1 96.12 136 ARG A C 1
ATOM 1059 O O . ARG A 1 136 ? -13.422 -8.234 -15.695 1 96.12 136 ARG A O 1
ATOM 1066 N N . VAL A 1 137 ? -11.305 -8.164 -15.031 1 96.25 137 VAL A N 1
ATOM 1067 C CA . VAL A 1 137 ? -11.656 -8.633 -13.688 1 96.25 137 VAL A CA 1
ATOM 1068 C C . VAL A 1 137 ? -12.031 -7.441 -12.812 1 96.25 137 VAL A C 1
ATOM 1070 O O . VAL A 1 137 ? -12.609 -7.617 -11.734 1 96.25 137 VAL A O 1
ATOM 1073 N N . THR A 1 138 ? -11.727 -6.141 -13.195 1 97.69 138 THR A N 1
ATOM 1074 C CA . THR A 1 138 ? -11.984 -4.992 -12.328 1 97.69 138 THR A CA 1
ATOM 1075 C C . THR A 1 138 ? -12.914 -3.998 -13.023 1 97.69 138 THR A C 1
ATOM 1077 O O . THR A 1 138 ? -13.461 -3.098 -12.383 1 97.69 138 THR A O 1
ATOM 1080 N N . GLY A 1 139 ? -13.086 -4.148 -14.312 1 95.81 139 GLY A N 1
ATOM 1081 C CA . GLY A 1 139 ? -13.812 -3.137 -15.062 1 95.81 139 GLY A CA 1
ATOM 1082 C C . GLY A 1 139 ? -12.93 -1.981 -15.508 1 95.81 139 GLY A C 1
ATOM 1083 O O . GLY A 1 139 ? -13.43 -0.972 -16.016 1 95.81 139 GLY A O 1
ATOM 1084 N N . GLY A 1 140 ? -11.617 -2.014 -15.297 1 97.56 140 GLY A N 1
ATOM 1085 C CA . GLY A 1 140 ? -10.664 -1.005 -15.727 1 97.56 140 GLY A CA 1
ATOM 1086 C C . GLY A 1 140 ? -9.828 -0.449 -14.594 1 97.56 140 GLY A C 1
ATOM 1087 O O . GLY A 1 140 ? -10.203 -0.57 -13.422 1 97.56 140 GLY A O 1
ATOM 1088 N N . ARG A 1 141 ? -8.703 0.147 -14.945 1 96.56 141 ARG A N 1
ATOM 1089 C CA . ARG A 1 141 ? -7.859 0.812 -13.961 1 96.56 141 ARG A CA 1
ATOM 1090 C C . ARG A 1 141 ? -8.586 1.997 -13.328 1 96.56 141 ARG A C 1
ATOM 1092 O O . ARG A 1 141 ? -9.5 2.564 -13.93 1 96.56 141 ARG A O 1
ATOM 1099 N N . ASP A 1 142 ? -8.172 2.355 -12.086 1 96.31 142 ASP A N 1
ATOM 1100 C CA . ASP A 1 142 ? -8.75 3.557 -11.5 1 96.31 142 ASP A CA 1
ATOM 1101 C C . ASP A 1 142 ? -7.957 4.801 -11.891 1 96.31 142 ASP A C 1
ATOM 1103 O O . ASP A 1 142 ? -7.066 4.73 -12.734 1 96.31 142 ASP A O 1
ATOM 1107 N N . ALA A 1 143 ? -8.328 5.965 -11.391 1 94.5 143 ALA A N 1
ATOM 1108 C CA . ALA A 1 143 ? -7.828 7.246 -11.875 1 94.5 143 ALA A CA 1
ATOM 1109 C C . ALA A 1 143 ? -6.625 7.711 -11.055 1 94.5 143 ALA A C 1
ATOM 1111 O O . ALA A 1 143 ? -6.273 8.891 -11.07 1 94.5 143 ALA A O 1
ATOM 1112 N N . PHE A 1 144 ? -5.988 6.773 -10.359 1 96.56 144 PHE A N 1
ATOM 1113 C CA . PHE A 1 144 ? -4.895 7.168 -9.477 1 96.56 144 PHE A CA 1
ATOM 1114 C C . PHE A 1 144 ? -3.545 6.91 -10.141 1 96.56 144 PHE A C 1
ATOM 1116 O O . PHE A 1 144 ? -3.365 5.898 -10.82 1 96.56 144 PHE A O 1
ATOM 1123 N N . VAL A 1 145 ? -2.67 7.859 -9.977 1 97.06 145 VAL A N 1
ATOM 1124 C CA . VAL A 1 145 ? -1.275 7.707 -10.375 1 97.06 145 VAL A CA 1
ATOM 1125 C C . VAL A 1 145 ? -0.393 7.555 -9.141 1 97.06 145 VAL A C 1
ATOM 1127 O O . VAL A 1 145 ? -0.781 7.957 -8.039 1 97.06 145 VAL A O 1
ATOM 1130 N N . ARG A 1 146 ? 0.791 6.996 -9.352 1 98.44 146 ARG A N 1
ATOM 1131 C CA . ARG A 1 146 ? 1.649 6.672 -8.219 1 98.44 146 ARG A CA 1
ATOM 1132 C C . ARG A 1 146 ? 2.936 7.492 -8.258 1 98.44 146 ARG A C 1
ATOM 1134 O O . ARG A 1 146 ? 3.527 7.68 -9.32 1 98.44 146 ARG A O 1
ATOM 1141 N N . TYR A 1 147 ? 3.273 8.039 -7.105 1 98.69 147 TYR A N 1
ATOM 1142 C CA . TYR A 1 147 ? 4.562 8.68 -6.863 1 98.69 147 TYR A CA 1
ATOM 1143 C C . TYR A 1 147 ? 5.383 7.887 -5.852 1 98.69 147 TYR A C 1
ATOM 1145 O O . TYR A 1 147 ? 4.832 7.312 -4.91 1 98.69 147 TYR A O 1
ATOM 1153 N N . THR A 1 148 ? 6.711 7.855 -6.102 1 98.5 148 THR A N 1
ATOM 1154 C CA . THR A 1 148 ? 7.594 7.082 -5.238 1 98.5 148 THR A CA 1
ATOM 1155 C C . THR A 1 148 ? 8.891 7.844 -4.961 1 98.5 148 THR A C 1
ATOM 1157 O O . THR A 1 148 ? 9.461 8.453 -5.863 1 98.5 148 THR A O 1
ATOM 1160 N N . VAL A 1 149 ? 9.297 7.93 -3.74 1 98.5 149 VAL A N 1
ATOM 1161 C CA . VAL A 1 149 ? 10.656 8.297 -3.334 1 98.5 149 VAL A CA 1
ATOM 1162 C C . VAL A 1 149 ? 11.398 7.051 -2.857 1 98.5 149 VAL A C 1
ATOM 1164 O O . VAL A 1 149 ? 11.07 6.477 -1.819 1 98.5 149 VAL A O 1
ATOM 1167 N N . LYS A 1 150 ? 12.422 6.613 -3.633 1 97.69 150 LYS A N 1
ATOM 1168 C CA . LYS A 1 150 ? 13.281 5.5 -3.227 1 97.69 150 LYS A CA 1
ATOM 1169 C C . LYS A 1 150 ? 14.266 5.934 -2.145 1 97.69 150 LYS A C 1
ATOM 1171 O O . LYS A 1 150 ? 14.945 6.953 -2.287 1 97.69 150 LYS A O 1
ATOM 1176 N N . LEU A 1 151 ? 14.352 5.168 -1.04 1 98 151 LEU A N 1
ATOM 1177 C CA . LEU A 1 151 ? 15.211 5.57 0.069 1 98 151 LEU A CA 1
ATOM 1178 C C . LEU A 1 151 ? 16.453 4.691 0.139 1 98 151 LEU A C 1
ATOM 1180 O O . LEU A 1 151 ? 17.438 5.043 0.8 1 98 151 LEU A O 1
ATOM 1184 N N . VAL A 1 152 ? 16.359 3.461 -0.419 1 90.88 152 VAL A N 1
ATOM 1185 C CA . VAL A 1 152 ? 17.531 2.6 -0.574 1 90.88 152 VAL A CA 1
ATOM 1186 C C . VAL A 1 152 ? 17.625 2.102 -2.014 1 90.88 152 VAL A C 1
ATOM 1188 O O . VAL A 1 152 ? 16.609 2.01 -2.709 1 90.88 152 VAL A O 1
ATOM 1191 N N . MET B 1 1 ? 10.602 36 5.066 1 37.31 1 MET B N 1
ATOM 1192 C CA . MET B 1 1 ? 10.836 35.219 6.281 1 37.31 1 MET B CA 1
ATOM 1193 C C . MET B 1 1 ? 10.43 33.781 6.082 1 37.31 1 MET B C 1
ATOM 1195 O O . MET B 1 1 ? 9.336 33.5 5.598 1 37.31 1 MET B O 1
ATOM 1199 N N . GLY B 1 2 ? 11.062 32.75 5.637 1 45.56 2 GLY B N 1
ATOM 1200 C CA . GLY B 1 2 ? 10.773 31.406 5.141 1 45.56 2 GLY B CA 1
ATOM 1201 C C . GLY B 1 2 ? 9.766 30.656 5.996 1 45.56 2 GLY B C 1
ATOM 1202 O O . GLY B 1 2 ? 9.852 30.688 7.227 1 45.56 2 GLY B O 1
ATOM 1203 N N . THR B 1 3 ? 8.398 30.594 5.789 1 59.38 3 THR B N 1
ATOM 1204 C CA . THR B 1 3 ? 7.27 30.328 6.676 1 59.38 3 THR B CA 1
ATOM 1205 C C . THR B 1 3 ? 7.551 29.109 7.566 1 59.38 3 THR B C 1
ATOM 1207 O O . THR B 1 3 ? 8.148 28.141 7.117 1 59.38 3 THR B O 1
ATOM 1210 N N . GLY B 1 4 ? 8.203 29.344 8.734 1 85.19 4 GLY B N 1
ATOM 1211 C CA . GLY B 1 4 ? 8.812 28.359 9.617 1 85.19 4 GLY B CA 1
ATOM 1212 C C . GLY B 1 4 ? 7.879 27.219 9.977 1 85.19 4 GLY B C 1
ATOM 1213 O O . GLY B 1 4 ? 7.273 27.219 11.047 1 85.19 4 GLY B O 1
ATOM 1214 N N . ILE B 1 5 ? 7.523 26.422 9.008 1 96.25 5 ILE B N 1
ATOM 1215 C CA . ILE B 1 5 ? 6.711 25.234 9.258 1 96.25 5 ILE B CA 1
ATOM 1216 C C . ILE B 1 5 ? 7.551 24.188 9.977 1 96.25 5 ILE B C 1
ATOM 1218 O O . ILE B 1 5 ? 8.68 23.906 9.578 1 96.25 5 ILE B O 1
ATOM 1222 N N . THR B 1 6 ? 7.117 23.781 11.164 1 97.75 6 THR B N 1
ATOM 1223 C CA . THR B 1 6 ? 7.711 22.641 11.859 1 97.75 6 THR B CA 1
ATOM 1224 C C . THR B 1 6 ? 6.82 21.422 11.75 1 97.75 6 THR B C 1
ATOM 1226 O O . THR B 1 6 ? 5.594 21.516 11.867 1 97.75 6 THR B O 1
ATOM 1229 N N . VAL B 1 7 ? 7.422 20.25 11.555 1 98.69 7 VAL B N 1
ATOM 1230 C CA . VAL B 1 7 ? 6.668 19 11.414 1 98.69 7 VAL B CA 1
ATOM 1231 C C . VAL B 1 7 ? 7.086 18.031 12.508 1 98.69 7 VAL B C 1
ATOM 1233 O O . VAL B 1 7 ? 8.273 17.75 12.688 1 98.69 7 VAL B O 1
ATOM 1236 N N . THR B 1 8 ? 6.133 17.531 13.219 1 98.5 8 THR B N 1
ATOM 1237 C CA . THR B 1 8 ? 6.406 16.578 14.289 1 98.5 8 THR B CA 1
ATOM 1238 C C . THR B 1 8 ? 5.406 15.43 14.266 1 98.5 8 THR B C 1
ATOM 1240 O O . THR B 1 8 ? 4.316 15.555 13.703 1 98.5 8 THR B O 1
ATOM 1243 N N . PRO B 1 9 ? 5.789 14.25 14.852 1 98.69 9 PRO B N 1
ATOM 1244 C CA . PRO B 1 9 ? 4.789 13.195 15.031 1 98.69 9 PRO B CA 1
ATOM 1245 C C . PRO B 1 9 ? 3.59 13.648 15.859 1 98.69 9 PRO B C 1
ATOM 1247 O O . PRO B 1 9 ? 3.748 14.43 16.797 1 98.69 9 PRO B O 1
ATOM 1250 N N . ALA B 1 10 ? 2.416 13.164 15.5 1 98.69 10 ALA B N 1
ATOM 1251 C CA . ALA B 1 10 ? 1.214 13.438 16.281 1 98.69 10 ALA B CA 1
ATOM 1252 C C . ALA B 1 10 ? 1.329 12.859 17.688 1 98.69 10 ALA B C 1
ATOM 1254 O O . ALA B 1 10 ? 1.862 11.758 17.875 1 98.69 10 ALA B O 1
ATOM 1255 N N . THR B 1 11 ? 0.861 13.578 18.672 1 98.25 11 THR B N 1
ATOM 1256 C CA . THR B 1 11 ? 0.802 13.133 20.047 1 98.25 11 THR B CA 1
ATOM 1257 C C . THR B 1 11 ? -0.625 13.219 20.594 1 98.25 11 THR B C 1
ATOM 1259 O O . THR B 1 11 ? -1.504 13.789 19.938 1 98.25 11 THR B O 1
ATOM 1262 N N . ALA B 1 12 ? -0.79 12.633 21.766 1 98.25 12 ALA B N 1
ATOM 1263 C CA . ALA B 1 12 ? -2.121 12.586 22.359 1 98.25 12 ALA B CA 1
ATOM 1264 C C . ALA B 1 12 ? -2.715 13.984 22.484 1 98.25 12 ALA B C 1
ATOM 1266 O O . ALA B 1 12 ? -3.928 14.164 22.344 1 98.25 12 ALA B O 1
ATOM 1267 N N . GLY B 1 13 ? -1.936 15 22.625 1 98.19 13 GLY B N 1
ATOM 1268 C CA . GLY B 1 13 ? -2.389 16.375 22.797 1 98.19 13 GLY B CA 1
ATOM 1269 C C . GLY B 1 13 ? -2.852 17.016 21.5 1 98.19 13 GLY B C 1
ATOM 1270 O O . GLY B 1 13 ? -3.41 18.109 21.516 1 98.19 13 GLY B O 1
ATOM 1271 N N . ASP B 1 14 ? -2.715 16.297 20.406 1 98.62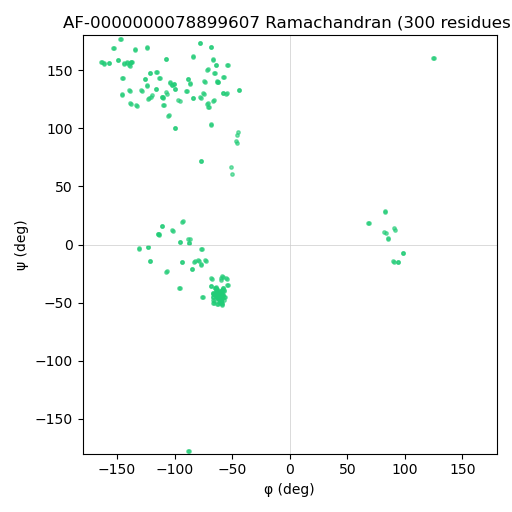 14 ASP B N 1
ATOM 1272 C CA . ASP B 1 14 ? -3.012 16.859 19.094 1 98.62 14 ASP B CA 1
ATOM 1273 C C . ASP B 1 14 ? -4.375 16.391 18.594 1 98.62 14 ASP B C 1
ATOM 1275 O O . ASP B 1 14 ? -4.723 16.609 17.438 1 98.62 14 ASP B O 1
ATOM 1279 N N . ALA B 1 15 ? -5.168 15.773 19.453 1 98.5 15 ALA B N 1
ATOM 1280 C CA . ALA B 1 15 ? -6.367 15.062 19.016 1 98.5 15 ALA B CA 1
ATOM 1281 C C . ALA B 1 15 ? -7.32 16 18.281 1 98.5 15 ALA B C 1
ATOM 1283 O O . ALA B 1 15 ? -7.77 15.703 17.172 1 98.5 15 ALA B O 1
ATOM 1284 N N . ALA B 1 16 ? -7.609 17.109 18.859 1 98.5 16 ALA B N 1
ATOM 1285 C CA . ALA B 1 16 ? -8.586 18.016 18.266 1 98.5 16 ALA B CA 1
ATOM 1286 C C . ALA B 1 16 ? -8.125 18.531 16.906 1 98.5 16 ALA B C 1
ATOM 1288 O O . ALA B 1 16 ? -8.898 18.578 15.953 1 98.5 16 ALA B O 1
ATOM 1289 N N . ASP B 1 17 ? -6.891 18.922 16.828 1 98.69 17 ASP B N 1
ATOM 1290 C CA . ASP B 1 17 ? -6.34 19.453 15.586 1 98.69 17 ASP B CA 1
ATOM 1291 C C . ASP B 1 17 ? -6.289 18.375 14.508 1 98.69 17 ASP B C 1
ATOM 1293 O O . ASP B 1 17 ? -6.625 18.641 13.344 1 98.69 17 ASP B O 1
ATOM 1297 N N . TRP B 1 18 ? -5.879 17.188 14.914 1 98.69 18 TRP B N 1
ATOM 1298 C CA . TRP B 1 18 ? -5.832 16.094 13.945 1 98.69 18 TRP B CA 1
ATOM 1299 C C . TRP B 1 18 ? -7.219 15.797 13.391 1 98.69 18 TRP B C 1
ATOM 1301 O O . TRP B 1 18 ? -7.402 15.703 12.18 1 98.69 18 TRP B O 1
ATOM 1311 N N . HIS B 1 19 ? -8.211 15.695 14.273 1 98.19 19 HIS B N 1
ATOM 1312 C CA . HIS B 1 19 ? -9.562 15.367 13.836 1 98.19 19 HIS B CA 1
ATOM 1313 C C . HIS B 1 19 ? -10.125 16.453 12.922 1 98.19 19 HIS B C 1
ATOM 1315 O O . HIS B 1 19 ? -10.805 16.156 11.938 1 98.19 19 HIS B O 1
ATOM 1321 N N . ARG B 1 20 ? -9.836 17.672 13.266 1 97.94 20 ARG B N 1
ATOM 1322 C CA . ARG B 1 20 ? -10.281 18.797 12.438 1 97.94 20 ARG B CA 1
ATOM 1323 C C . ARG B 1 20 ? -9.688 18.703 11.031 1 97.94 20 ARG B C 1
ATOM 1325 O O . ARG B 1 20 ? -10.414 18.812 10.039 1 97.94 20 ARG B O 1
ATOM 1332 N N . LEU B 1 21 ? -8.422 18.516 10.922 1 98.38 21 LEU B N 1
ATOM 1333 C CA . LEU B 1 21 ? -7.742 18.453 9.633 1 98.38 21 LEU B CA 1
ATOM 1334 C C . LEU B 1 21 ? -8.18 17.219 8.852 1 98.38 21 LEU B C 1
ATOM 1336 O O . LEU B 1 21 ? -8.391 17.281 7.645 1 98.38 21 LEU B O 1
ATOM 1340 N N . PHE B 1 22 ? -8.297 16.078 9.617 1 98 22 PHE B N 1
ATOM 1341 C CA . PHE B 1 22 ? -8.695 14.836 8.953 1 98 22 PHE B CA 1
ATOM 1342 C C . PHE B 1 22 ? -10.109 14.953 8.406 1 98 22 PHE B C 1
ATOM 1344 O O . PHE B 1 22 ? -10.391 14.469 7.309 1 98 22 PHE B O 1
ATOM 1351 N N . ALA B 1 23 ? -10.977 15.609 9.094 1 96.19 23 ALA B N 1
ATOM 1352 C CA . ALA B 1 23 ? -12.32 15.867 8.594 1 96.19 23 ALA B CA 1
ATOM 1353 C C . ALA B 1 23 ? -12.281 16.734 7.34 1 96.19 23 ALA B C 1
ATOM 1355 O O . ALA B 1 23 ? -13.039 16.484 6.395 1 96.19 23 ALA B O 1
ATOM 1356 N N . GLY B 1 24 ? -11.453 17.766 7.355 1 95.44 24 GLY B N 1
ATOM 1357 C CA . GLY B 1 24 ? -11.281 18.594 6.168 1 95.44 24 GLY B CA 1
ATOM 1358 C C . GLY B 1 24 ? -10.781 17.812 4.969 1 95.44 24 GLY B C 1
ATOM 1359 O O . GLY B 1 24 ? -11.258 18 3.852 1 95.44 24 GLY B O 1
ATOM 1360 N N . TYR B 1 25 ? -9.844 16.922 5.266 1 95.25 25 TYR B N 1
ATOM 1361 C CA . TYR B 1 25 ? -9.305 16.031 4.234 1 95.25 25 TYR B CA 1
ATOM 1362 C C . TYR B 1 25 ? -10.406 15.188 3.615 1 95.25 25 TYR B C 1
ATOM 1364 O O . TYR B 1 25 ? -10.539 15.125 2.391 1 95.25 25 TYR B O 1
ATOM 1372 N N . CYS B 1 26 ? -11.211 14.5 4.387 1 94.06 26 CYS B N 1
ATOM 1373 C CA . CYS B 1 26 ? -12.305 13.641 3.93 1 94.06 26 CYS B CA 1
ATOM 1374 C C . CYS B 1 26 ? -13.32 14.438 3.125 1 94.06 26 CYS B C 1
ATOM 1376 O O . CYS B 1 26 ? -13.789 13.977 2.08 1 94.06 26 CYS B O 1
ATOM 1378 N N . ALA B 1 27 ? -13.602 15.609 3.592 1 91.25 27 ALA B N 1
ATOM 1379 C CA . ALA B 1 27 ? -14.547 16.484 2.896 1 91.25 27 ALA B CA 1
ATOM 1380 C C . ALA B 1 27 ? -14.023 16.875 1.519 1 91.25 27 ALA B C 1
ATOM 1382 O O . ALA B 1 27 ? -14.789 16.953 0.556 1 91.25 27 ALA B O 1
ATOM 1383 N N . PHE B 1 28 ? -12.828 17.172 1.467 1 86.75 28 PHE B N 1
ATOM 1384 C CA . PHE B 1 28 ? -12.188 17.562 0.221 1 86.75 28 PHE B CA 1
ATOM 1385 C C . PHE B 1 28 ? -12.344 16.469 -0.838 1 86.75 28 PHE B C 1
ATOM 1387 O O . PHE B 1 28 ? -12.547 16.781 -2.016 1 86.75 28 PHE B O 1
ATOM 1394 N N . TYR B 1 29 ? -12.242 15.156 -0.438 1 83.31 29 TYR B N 1
ATOM 1395 C CA . TYR B 1 29 ? -12.367 14.039 -1.367 1 83.31 29 TYR B CA 1
ATOM 1396 C C . TYR B 1 29 ? -13.82 13.617 -1.518 1 83.31 29 TYR B C 1
ATOM 1398 O O . TYR B 1 29 ? -14.133 12.664 -2.244 1 83.31 29 TYR B O 1
ATOM 1406 N N . GLY B 1 30 ? -14.727 14.352 -0.902 1 81.38 30 GLY B N 1
ATOM 1407 C CA . GLY B 1 30 ? -16.141 14.062 -1.011 1 81.38 30 GLY B CA 1
ATOM 1408 C C . GLY B 1 30 ? -16.547 12.766 -0.328 1 81.38 30 GLY B C 1
ATOM 1409 O O . GLY B 1 30 ? -17.531 12.133 -0.718 1 81.38 30 GLY B O 1
ATOM 1410 N N . GLU B 1 31 ? -15.695 12.359 0.527 1 77.56 31 GLU B N 1
ATOM 1411 C CA . GLU B 1 31 ? -15.953 11.094 1.206 1 77.56 31 GLU B CA 1
ATOM 1412 C C . GLU B 1 31 ? -16.359 11.32 2.658 1 77.56 31 GLU B C 1
ATOM 1414 O O . GLU B 1 31 ? -15.883 12.25 3.307 1 77.56 31 GLU B O 1
ATOM 1419 N N . ALA B 1 32 ? -17.484 10.648 3.057 1 81.31 32 ALA B N 1
ATOM 1420 C CA . ALA B 1 32 ? -17.812 10.555 4.477 1 81.31 32 ALA B CA 1
ATOM 1421 C C . ALA B 1 32 ? -17.328 9.234 5.062 1 81.31 32 ALA B C 1
ATOM 1423 O O . ALA B 1 32 ? -17.578 8.164 4.496 1 81.31 32 ALA B O 1
ATOM 1424 N N . LEU B 1 33 ? -16.531 9.391 6.102 1 87.94 33 LEU B N 1
ATOM 1425 C CA . LEU B 1 33 ? -16.094 8.172 6.766 1 87.94 33 LEU B CA 1
ATOM 1426 C C . LEU B 1 33 ? -17.219 7.562 7.594 1 87.94 33 LEU B C 1
ATOM 1428 O O . LEU B 1 33 ? -18 8.281 8.219 1 87.94 33 LEU B O 1
ATOM 1432 N N . PRO B 1 34 ? -17.281 6.23 7.539 1 86.5 34 PRO B N 1
ATOM 1433 C CA . PRO B 1 34 ? -18.203 5.602 8.492 1 86.5 34 PRO B CA 1
ATOM 1434 C C . PRO B 1 34 ? -17.938 6.012 9.938 1 86.5 34 PRO B C 1
ATOM 1436 O O . PRO B 1 34 ? -16.812 6.398 10.273 1 86.5 34 PRO B O 1
ATOM 1439 N N . ASP B 1 35 ? -19 5.91 10.695 1 87.69 35 ASP B N 1
ATOM 1440 C CA . ASP B 1 35 ? -18.891 6.266 12.109 1 87.69 35 ASP B CA 1
ATOM 1441 C C . ASP B 1 35 ? -17.781 5.469 12.797 1 87.69 35 ASP B C 1
ATOM 1443 O O . ASP B 1 35 ? -17.672 4.262 12.594 1 87.69 35 ASP B O 1
ATOM 1447 N N . GLY B 1 36 ? -16.938 6.184 13.484 1 94.94 36 GLY B N 1
ATOM 1448 C CA . GLY B 1 36 ? -15.945 5.527 14.32 1 94.94 36 GLY B CA 1
ATOM 1449 C C . GLY B 1 36 ? -14.609 5.328 13.633 1 94.94 36 GLY B C 1
ATOM 1450 O O . GLY B 1 36 ? -13.602 5.059 14.289 1 94.94 36 GLY B O 1
ATOM 1451 N N . VAL B 1 37 ? -14.562 5.469 12.352 1 96 37 VAL B N 1
ATOM 1452 C CA . VAL B 1 37 ? -13.328 5.188 11.625 1 96 37 VAL B CA 1
ATOM 1453 C C . VAL B 1 37 ? -12.258 6.207 12.008 1 96 37 VAL B C 1
ATOM 1455 O O . VAL B 1 37 ? -11.117 5.836 12.305 1 96 37 VAL B O 1
ATOM 1458 N N . ALA B 1 38 ? -12.641 7.492 12.047 1 97.06 38 ALA B N 1
ATOM 1459 C CA . ALA B 1 38 ? -11.664 8.516 12.414 1 97.06 38 ALA B CA 1
ATOM 1460 C C . ALA B 1 38 ? -11.102 8.266 13.812 1 97.06 38 ALA B C 1
ATOM 1462 O O . ALA B 1 38 ? -9.898 8.383 14.031 1 97.06 38 ALA B O 1
ATOM 1463 N N . ALA B 1 39 ? -11.938 7.906 14.703 1 97.62 39 ALA B N 1
ATOM 1464 C CA . ALA B 1 39 ? -11.508 7.605 16.062 1 97.62 39 ALA B CA 1
ATOM 1465 C C . ALA B 1 39 ? -10.586 6.395 16.094 1 97.62 39 ALA B C 1
ATOM 1467 O O . ALA B 1 39 ? -9.617 6.363 16.875 1 97.62 39 ALA B O 1
ATOM 1468 N N . ASP B 1 40 ? -10.898 5.398 15.367 1 98.38 40 ASP B N 1
ATOM 1469 C CA . ASP B 1 40 ? -10.062 4.207 15.297 1 98.38 40 ASP B CA 1
ATOM 1470 C C . ASP B 1 40 ? -8.68 4.539 14.727 1 98.38 40 ASP B C 1
ATOM 1472 O O . ASP B 1 40 ? -7.664 4.082 15.25 1 98.38 40 ASP B O 1
ATOM 1476 N N . VAL B 1 41 ? -8.656 5.344 13.617 1 98.44 41 VAL B N 1
ATOM 1477 C CA . VAL B 1 41 ? -7.387 5.754 13.023 1 98.44 41 VAL B CA 1
ATOM 1478 C C . VAL B 1 41 ? -6.547 6.504 14.055 1 98.44 41 VAL B C 1
ATOM 1480 O O . VAL B 1 41 ? -5.352 6.238 14.203 1 98.44 41 VAL B O 1
ATOM 1483 N N . TRP B 1 42 ? -7.207 7.391 14.758 1 98.56 42 TRP B N 1
ATOM 1484 C CA . TRP B 1 42 ? -6.496 8.164 15.773 1 98.56 42 TRP B CA 1
ATOM 1485 C C . TRP B 1 42 ? -5.914 7.254 16.844 1 98.56 42 TRP B C 1
ATOM 1487 O O . TRP B 1 42 ? -4.758 7.414 17.25 1 98.56 42 TRP B O 1
ATOM 1497 N N . ARG B 1 43 ? -6.672 6.32 17.328 1 98.62 43 ARG B N 1
ATOM 1498 C CA . ARG B 1 43 ? -6.199 5.352 18.312 1 98.62 43 ARG B CA 1
ATOM 1499 C C . ARG B 1 43 ? -4.977 4.598 17.797 1 98.62 43 ARG B C 1
ATOM 1501 O O . ARG B 1 43 ? -4 4.41 18.516 1 98.62 43 ARG B O 1
ATOM 1508 N N . ARG B 1 44 ? -5.023 4.156 16.594 1 98.69 44 ARG B N 1
ATOM 1509 C CA . ARG B 1 44 ? -3.924 3.42 15.992 1 98.69 44 ARG B CA 1
ATOM 1510 C C . ARG B 1 44 ? -2.668 4.281 15.906 1 98.69 44 ARG B C 1
ATOM 1512 O O . ARG B 1 44 ? -1.563 3.807 16.188 1 98.69 44 ARG B O 1
ATOM 1519 N N . ILE B 1 45 ? -2.842 5.535 15.523 1 98.75 45 ILE B N 1
ATOM 1520 C CA . ILE B 1 45 ? -1.72 6.461 15.391 1 98.75 45 ILE B CA 1
ATOM 1521 C C . ILE B 1 45 ? -0.989 6.578 16.719 1 98.75 45 ILE B C 1
ATOM 1523 O O . ILE B 1 45 ? 0.241 6.648 16.766 1 98.75 45 ILE B O 1
ATOM 1527 N N . LEU B 1 46 ? -1.726 6.555 17.781 1 98.5 46 LEU B N 1
ATOM 1528 C CA . LEU B 1 46 ? -1.141 6.801 19.094 1 98.5 46 LEU B CA 1
ATOM 1529 C C . LEU B 1 46 ? -0.557 5.52 19.672 1 98.5 46 LEU B C 1
ATOM 1531 O O . LEU B 1 46 ? 0.226 5.566 20.625 1 98.5 46 LEU B O 1
ATOM 1535 N N . GLU B 1 47 ? -0.983 4.383 19.203 1 98.19 47 GLU B N 1
ATOM 1536 C CA . GLU B 1 47 ? -0.517 3.104 19.734 1 98.19 47 GLU B CA 1
ATOM 1537 C C . GLU B 1 47 ? 0.937 2.844 19.344 1 98.19 47 GLU B C 1
ATOM 1539 O O . GLU B 1 47 ? 1.254 2.711 18.172 1 98.19 47 GLU B O 1
ATOM 1544 N N . PRO B 1 48 ? 1.836 2.723 20.375 1 96.12 48 PRO B N 1
ATOM 1545 C CA . PRO B 1 48 ? 3.238 2.453 20.047 1 96.12 48 PRO B CA 1
ATOM 1546 C C . PRO B 1 48 ? 3.424 1.177 19.234 1 96.12 48 PRO B C 1
ATOM 1548 O O . PRO B 1 48 ? 2.838 0.141 19.562 1 96.12 48 PRO B O 1
ATOM 1551 N N . GLY B 1 49 ? 4.109 1.273 18.234 1 96.12 49 GLY B N 1
ATOM 1552 C CA . GLY B 1 49 ? 4.449 0.109 17.438 1 96.12 49 GLY B CA 1
ATOM 1553 C C . GLY B 1 49 ? 3.443 -0.174 16.344 1 96.12 49 GLY B C 1
ATOM 1554 O O . GLY B 1 49 ? 3.678 -1.029 15.484 1 96.12 49 GLY B O 1
ATOM 1555 N N . HIS B 1 50 ? 2.24 0.444 16.406 1 98.25 50 HIS B N 1
ATOM 1556 C CA . HIS B 1 50 ? 1.268 0.232 15.344 1 98.25 50 HIS B CA 1
ATOM 1557 C C . HIS B 1 50 ? 1.769 0.799 14.023 1 98.25 50 HIS B C 1
ATOM 1559 O O . HIS B 1 50 ? 2.414 1.85 14 1 98.25 50 HIS B O 1
ATOM 1565 N N . PRO B 1 51 ? 1.402 0.183 12.898 1 98.62 51 PRO B N 1
ATOM 1566 C CA . PRO B 1 51 ? 1.969 0.596 11.609 1 98.62 51 PRO B CA 1
ATOM 1567 C C . PRO B 1 51 ? 1.345 1.883 11.078 1 98.62 51 PRO B C 1
ATOM 1569 O O . PRO B 1 51 ? 1.854 2.469 10.117 1 98.62 51 PRO B O 1
ATOM 1572 N N . VAL B 1 52 ? 0.197 2.283 11.578 1 98.88 52 VAL B N 1
ATOM 1573 C CA . VAL B 1 52 ? -0.411 3.555 11.203 1 98.88 52 VAL B CA 1
ATOM 1574 C C . VAL B 1 52 ? 0.178 4.68 12.055 1 98.88 52 VAL B C 1
ATOM 1576 O O . VAL B 1 52 ? 0.21 4.59 13.281 1 98.88 52 VAL B O 1
ATOM 1579 N N . LYS B 1 53 ? 0.683 5.719 11.328 1 98.81 53 LYS B N 1
ATOM 1580 C CA . LYS B 1 53 ? 1.321 6.848 12 1 98.81 53 LYS B CA 1
ATOM 1581 C C . LYS B 1 53 ? 0.835 8.18 11.422 1 98.81 53 LYS B C 1
ATOM 1583 O O . LYS B 1 53 ? 0.164 8.203 10.383 1 98.81 53 LYS B O 1
ATOM 1588 N N . GLY B 1 54 ? 1.161 9.258 12.125 1 98.75 54 GLY B N 1
ATOM 1589 C CA . GLY B 1 54 ? 0.749 10.586 11.68 1 98.75 54 GLY B CA 1
ATOM 1590 C C . GLY B 1 54 ? 1.768 11.664 12 1 98.75 54 GLY B C 1
ATOM 1591 O O . GLY B 1 54 ? 2.422 11.617 13.039 1 98.75 54 GLY B O 1
ATOM 1592 N N . LEU B 1 55 ? 1.908 12.641 11.086 1 98.88 55 LEU B N 1
ATOM 1593 C CA . LEU B 1 55 ? 2.672 13.867 11.273 1 98.88 55 LEU B CA 1
ATOM 1594 C C . LEU B 1 55 ? 1.758 15.086 11.227 1 98.88 55 LEU B C 1
ATOM 1596 O O . LEU B 1 55 ? 0.754 15.086 10.508 1 98.88 55 LEU B O 1
ATOM 1600 N N . LEU B 1 56 ? 2.125 16.078 11.969 1 98.88 56 LEU B N 1
ATOM 1601 C CA . LEU B 1 56 ? 1.43 17.359 11.938 1 98.88 56 LEU B CA 1
ATOM 1602 C C . LEU B 1 56 ? 2.398 18.5 11.625 1 98.88 56 LEU B C 1
ATOM 1604 O O . LEU B 1 56 ? 3.521 18.516 12.133 1 98.88 56 LEU B O 1
ATOM 1608 N N . ALA B 1 57 ? 1.979 19.375 10.797 1 98.81 57 ALA B N 1
ATOM 1609 C CA . ALA B 1 57 ? 2.715 20.594 10.469 1 98.81 57 ALA B CA 1
ATOM 1610 C C . ALA B 1 57 ? 2.16 21.797 11.242 1 98.81 57 ALA B C 1
ATOM 1612 O O . ALA B 1 57 ? 0.947 22.016 11.273 1 98.81 57 ALA B O 1
ATOM 1613 N N . ARG B 1 58 ? 3.055 22.578 11.812 1 98.19 58 ARG B N 1
ATOM 1614 C CA . ARG B 1 58 ? 2.684 23.734 12.609 1 98.19 58 ARG B CA 1
ATOM 1615 C C . ARG B 1 58 ? 3.377 25 12.102 1 98.19 58 ARG B C 1
ATOM 1617 O O . ARG B 1 58 ? 4.547 24.953 11.711 1 98.19 58 ARG B O 1
ATOM 1624 N N . GLU B 1 59 ? 2.586 26.016 12.18 1 96.75 59 GLU B N 1
ATOM 1625 C CA . GLU B 1 59 ? 3.18 27.328 11.938 1 96.75 59 GLU B CA 1
ATOM 1626 C C . GLU B 1 59 ? 3.957 27.828 13.156 1 96.75 59 GLU B C 1
ATOM 1628 O O . GLU B 1 59 ? 3.953 27.172 14.203 1 96.75 59 GLU B O 1
ATOM 1633 N N . ALA B 1 60 ? 4.602 28.906 12.961 1 94.5 60 ALA B N 1
ATOM 1634 C CA . ALA B 1 60 ? 5.465 29.453 14 1 94.5 60 ALA B CA 1
ATOM 1635 C C . ALA B 1 60 ? 4.676 29.766 15.266 1 94.5 60 ALA B C 1
ATOM 1637 O O . ALA B 1 60 ? 5.195 29.625 16.375 1 94.5 60 ALA B O 1
ATOM 1638 N N . ASP B 1 61 ? 3.453 30.078 15.148 1 94.56 61 ASP B N 1
ATOM 1639 C CA . ASP B 1 61 ? 2.641 30.453 16.297 1 94.56 61 ASP B CA 1
ATOM 1640 C C . ASP B 1 61 ? 2.012 29.234 16.953 1 94.56 61 ASP B C 1
ATOM 1642 O O . ASP B 1 61 ? 1.236 29.344 17.906 1 94.56 61 ASP B O 1
ATOM 1646 N N . GLY B 1 62 ? 2.285 28.078 16.438 1 95.62 62 GLY B N 1
ATOM 1647 C CA . GLY B 1 62 ? 1.813 26.844 17.031 1 95.62 62 GLY B CA 1
ATOM 1648 C C . GLY B 1 62 ? 0.566 26.297 16.359 1 95.62 62 GLY B C 1
ATOM 1649 O O . GLY B 1 62 ? 0.151 25.172 16.641 1 95.62 62 GLY B O 1
ATOM 1650 N N . THR B 1 63 ? 0.003 27.094 15.43 1 97.25 63 THR B N 1
ATOM 1651 C CA . THR B 1 63 ? -1.21 26.656 14.75 1 97.25 63 THR B CA 1
ATOM 1652 C C . THR B 1 63 ? -0.925 25.438 13.875 1 97.25 63 THR B C 1
ATOM 1654 O O . THR B 1 63 ? 0.005 25.453 13.07 1 97.25 63 THR B O 1
ATOM 1657 N N . VAL B 1 64 ? -1.7 24.359 14.148 1 98.56 64 VAL B N 1
ATOM 1658 C CA . VAL B 1 64 ? -1.575 23.172 13.32 1 98.56 64 VAL B CA 1
ATOM 1659 C C . VAL B 1 64 ? -2.293 23.375 11.992 1 98.56 64 VAL B C 1
ATOM 1661 O O . VAL B 1 64 ? -3.488 23.688 11.961 1 98.56 64 VAL B O 1
ATOM 1664 N N . VAL B 1 65 ? -1.549 23.156 10.828 1 98.62 65 VAL B N 1
ATOM 1665 C CA . VAL B 1 65 ? -2.113 23.594 9.562 1 98.62 65 VAL B CA 1
ATOM 1666 C C . VAL B 1 65 ? -2.033 22.469 8.539 1 98.62 65 VAL B C 1
ATOM 1668 O O . VAL B 1 65 ? -2.518 22.609 7.41 1 98.62 65 VAL B O 1
ATOM 1671 N N . GLY B 1 66 ? -1.449 21.344 8.867 1 98.75 66 GLY B N 1
ATOM 1672 C CA . GLY B 1 66 ? -1.353 20.234 7.93 1 98.75 66 GLY B CA 1
ATOM 1673 C C . GLY B 1 66 ? -1.169 18.891 8.609 1 98.75 66 GLY B C 1
ATOM 1674 O O . GLY B 1 66 ? -0.729 18.828 9.758 1 98.75 66 GLY B O 1
ATOM 1675 N N . LEU B 1 67 ? -1.552 17.844 7.926 1 98.81 67 LEU B N 1
ATOM 1676 C CA . LEU B 1 67 ? -1.341 16.5 8.438 1 98.81 67 LEU B CA 1
ATOM 1677 C C . LEU B 1 67 ? -0.886 15.562 7.324 1 98.81 67 LEU B C 1
ATOM 1679 O O . LEU B 1 67 ? -1.165 15.805 6.148 1 98.81 67 LEU B O 1
ATOM 1683 N N . CYS B 1 68 ? -0.2 14.57 7.738 1 98.44 68 CYS B N 1
ATOM 1684 C CA . CYS B 1 68 ? 0.13 13.391 6.949 1 98.44 68 CYS B CA 1
ATOM 1685 C C . CYS B 1 68 ? -0.137 12.109 7.742 1 98.44 68 CYS B C 1
ATOM 1687 O O . CYS B 1 68 ? 0.318 11.977 8.875 1 98.44 68 CYS B O 1
ATOM 1689 N N . ASN B 1 69 ? -1.01 11.25 7.262 1 98.88 69 ASN B N 1
ATOM 1690 C CA . ASN B 1 69 ? -1.115 9.891 7.781 1 98.88 69 ASN B CA 1
ATOM 1691 C C . ASN B 1 69 ? -0.449 8.883 6.848 1 98.88 69 ASN B C 1
ATOM 1693 O O . ASN B 1 69 ? -0.583 8.977 5.629 1 98.88 69 ASN B O 1
ATOM 1697 N N . TYR B 1 70 ? 0.276 7.961 7.441 1 98.88 70 TYR B N 1
ATOM 1698 C CA . TYR B 1 70 ? 0.976 6.977 6.621 1 98.88 70 TYR B CA 1
ATOM 1699 C C . TYR B 1 70 ? 0.936 5.598 7.27 1 98.88 70 TYR B C 1
ATOM 1701 O O . TYR B 1 70 ? 0.682 5.477 8.469 1 98.88 70 TYR B O 1
ATOM 1709 N N . VAL B 1 71 ? 1.09 4.594 6.445 1 98.94 71 VAL B N 1
ATOM 1710 C CA . VAL B 1 71 ? 1.002 3.189 6.836 1 98.94 71 VAL B CA 1
ATOM 1711 C C . VAL B 1 71 ? 2.303 2.471 6.477 1 98.94 71 VAL B C 1
ATOM 1713 O O . VAL B 1 71 ? 2.773 2.555 5.344 1 98.94 71 VAL B O 1
ATOM 1716 N N . LEU B 1 72 ? 2.906 1.825 7.453 1 98.88 72 LEU B N 1
ATOM 1717 C CA . LEU B 1 72 ? 4.078 0.986 7.215 1 98.88 72 LEU B CA 1
ATOM 1718 C C . LEU B 1 72 ? 3.662 -0.449 6.902 1 98.88 72 LEU B C 1
ATOM 1720 O O . LEU B 1 72 ? 2.799 -1.01 7.582 1 98.88 72 LEU B O 1
ATOM 1724 N N . HIS B 1 73 ? 4.23 -1.013 5.848 1 98.81 73 HIS B N 1
ATOM 1725 C CA . HIS B 1 73 ? 3.879 -2.395 5.539 1 98.81 73 HIS B CA 1
ATOM 1726 C C . HIS B 1 73 ? 5.047 -3.129 4.887 1 98.81 73 HIS B C 1
ATOM 1728 O O . HIS B 1 73 ? 5.977 -2.5 4.379 1 98.81 73 HIS B O 1
ATOM 1734 N N . ASP B 1 74 ? 4.977 -4.465 4.977 1 98.62 74 ASP B N 1
ATOM 1735 C CA . ASP B 1 74 ? 5.949 -5.336 4.324 1 98.62 74 ASP B CA 1
ATOM 1736 C C . ASP B 1 74 ? 5.805 -5.277 2.807 1 98.62 74 ASP B C 1
ATOM 1738 O O . ASP B 1 74 ? 4.879 -4.652 2.289 1 98.62 74 ASP B O 1
ATOM 1742 N N . ASN B 1 75 ? 6.719 -5.828 2.135 1 98.12 75 ASN B N 1
ATOM 1743 C CA . ASN B 1 75 ? 6.754 -6.027 0.689 1 98.12 75 ASN B CA 1
ATOM 1744 C C . ASN B 1 75 ? 7.469 -7.324 0.318 1 98.12 75 ASN B C 1
ATOM 1746 O O . ASN B 1 75 ? 7.965 -8.039 1.192 1 98.12 75 ASN B O 1
ATOM 1750 N N . THR B 1 76 ? 7.504 -7.648 -0.935 1 97.5 76 THR B N 1
ATOM 1751 C CA . THR B 1 76 ? 8.086 -8.914 -1.353 1 97.5 76 THR B CA 1
ATOM 1752 C C . THR B 1 76 ? 9.391 -8.688 -2.113 1 97.5 76 THR B C 1
ATOM 1754 O O . THR B 1 76 ? 9.875 -9.586 -2.809 1 97.5 76 THR B O 1
ATOM 1757 N N . TRP B 1 77 ? 9.953 -7.457 -1.992 1 94.81 77 TRP B N 1
ATOM 1758 C CA . TRP B 1 77 ? 11.117 -7.133 -2.814 1 94.81 77 TRP B CA 1
ATOM 1759 C C . TRP B 1 77 ? 12.297 -6.707 -1.946 1 94.81 77 TRP B C 1
ATOM 1761 O O . TRP B 1 77 ? 13.383 -6.438 -2.459 1 94.81 77 TRP B O 1
ATOM 1771 N N . SER B 1 78 ? 12.086 -6.645 -0.634 1 95.88 78 SER B N 1
ATOM 1772 C CA . SER B 1 78 ? 13.109 -6.195 0.306 1 95.88 78 SER B CA 1
ATOM 1773 C C . SER B 1 78 ? 12.789 -6.652 1.727 1 95.88 78 SER B C 1
ATOM 1775 O O . SER B 1 78 ? 11.641 -6.953 2.045 1 95.88 78 SER B O 1
ATOM 1777 N N . VAL B 1 79 ? 13.805 -6.738 2.518 1 96.19 79 VAL B N 1
ATOM 1778 C CA . VAL B 1 79 ? 13.594 -6.984 3.941 1 96.19 79 VAL B CA 1
ATOM 1779 C C . VAL B 1 79 ? 13.195 -5.684 4.637 1 96.19 79 VAL B C 1
ATOM 1781 O O . VAL B 1 79 ? 12.773 -5.695 5.793 1 96.19 79 VAL B O 1
ATOM 1784 N N . ARG B 1 80 ? 13.383 -4.555 3.932 1 97.12 80 ARG B N 1
ATOM 1785 C CA . ARG B 1 80 ? 13.086 -3.238 4.484 1 97.12 80 ARG B CA 1
ATOM 1786 C C . ARG B 1 80 ? 11.602 -2.904 4.324 1 97.12 80 ARG B C 1
ATOM 1788 O O . ARG B 1 80 ? 10.922 -3.465 3.459 1 97.12 80 ARG B O 1
ATOM 1795 N N . THR B 1 81 ? 11.133 -1.967 5.07 1 98.25 81 THR B N 1
ATOM 1796 C CA . THR B 1 81 ? 9.727 -1.589 5.176 1 98.25 81 THR B CA 1
ATOM 1797 C C . THR B 1 81 ? 9.359 -0.583 4.09 1 98.25 81 THR B C 1
ATOM 1799 O O . THR B 1 81 ? 10.141 0.311 3.77 1 98.25 81 THR B O 1
ATOM 1802 N N . ASP B 1 82 ? 8.156 -0.743 3.465 1 98.75 82 ASP B N 1
ATOM 1803 C CA . ASP B 1 82 ? 7.562 0.294 2.629 1 98.75 82 ASP B CA 1
ATOM 1804 C C . ASP B 1 82 ? 6.707 1.245 3.463 1 98.75 82 ASP B C 1
ATOM 1806 O O . ASP B 1 82 ? 6.02 0.817 4.391 1 98.75 82 ASP B O 1
ATOM 1810 N N . CYS B 1 83 ? 6.762 2.5 3.113 1 98.94 83 CYS B N 1
ATOM 1811 C CA . CYS B 1 83 ? 5.867 3.502 3.68 1 98.94 83 CYS B CA 1
ATOM 1812 C C . CYS B 1 83 ? 4.859 3.98 2.645 1 98.94 83 CYS B C 1
ATOM 1814 O O . CYS B 1 83 ? 5.238 4.488 1.587 1 98.94 83 CYS B O 1
ATOM 1816 N N . TYR B 1 84 ? 3.604 3.791 2.947 1 98.94 84 TYR B N 1
ATOM 1817 C CA . TYR B 1 84 ? 2.496 4.285 2.133 1 98.94 84 TYR B CA 1
ATOM 1818 C C . TYR B 1 84 ? 1.928 5.574 2.713 1 98.94 84 TYR B C 1
ATOM 1820 O O . TYR B 1 84 ? 1.234 5.551 3.732 1 98.94 84 TYR B O 1
ATOM 1828 N N . LEU B 1 85 ? 2.328 6.73 2.117 1 98.88 85 LEU B N 1
ATOM 1829 C CA . LEU B 1 85 ? 1.718 8.008 2.463 1 98.88 85 LEU B CA 1
ATOM 1830 C C . LEU B 1 85 ? 0.271 8.07 1.983 1 98.88 85 LEU B C 1
ATOM 1832 O O . LEU B 1 85 ? 0.014 8.336 0.808 1 98.88 85 LEU B O 1
ATOM 1836 N N . GLU B 1 86 ? -0.672 7.898 2.891 1 98.12 86 GLU B N 1
ATOM 1837 C CA . GLU B 1 86 ? -2.061 7.672 2.5 1 98.12 86 GLU B CA 1
ATOM 1838 C C . GLU B 1 86 ? -2.852 8.977 2.496 1 98.12 86 GLU B C 1
ATOM 1840 O O . GLU B 1 86 ? -3.752 9.164 1.673 1 98.12 86 GLU B O 1
ATOM 1845 N N . ASP B 1 87 ? -2.588 9.859 3.449 1 97.75 87 ASP B N 1
ATOM 1846 C CA . ASP B 1 87 ? -3.303 11.133 3.549 1 97.75 87 ASP B CA 1
ATOM 1847 C C . ASP B 1 87 ? -2.33 12.305 3.646 1 97.75 87 ASP B C 1
ATOM 1849 O O . ASP B 1 87 ? -1.384 12.266 4.434 1 97.75 87 ASP B O 1
ATOM 1853 N N . LEU B 1 88 ? -2.59 13.273 2.861 1 98.19 88 LEU B N 1
ATOM 1854 C CA . LEU B 1 88 ? -1.872 14.547 2.902 1 98.19 88 LEU B CA 1
ATOM 1855 C C . LEU B 1 88 ? -2.834 15.719 2.742 1 98.19 88 LEU B C 1
ATOM 1857 O O . LEU B 1 88 ? -3.582 15.781 1.766 1 98.19 88 LEU B O 1
ATOM 1861 N N . TYR B 1 89 ? -2.83 16.578 3.748 1 97.88 89 TYR B N 1
ATOM 1862 C CA . TYR B 1 89 ? -3.814 17.656 3.742 1 97.88 89 TYR B CA 1
ATOM 1863 C C . TYR B 1 89 ? -3.238 18.922 4.359 1 97.88 89 TYR B C 1
ATOM 1865 O O . TYR B 1 89 ? -2.562 18.875 5.387 1 97.88 89 TYR B O 1
ATOM 1873 N N . THR B 1 90 ? -3.381 19.938 3.629 1 97.81 90 THR B N 1
ATOM 1874 C CA . THR B 1 90 ? -3.076 21.281 4.117 1 97.81 90 THR B CA 1
ATOM 1875 C C . THR B 1 90 ? -4.355 22.094 4.297 1 97.81 90 THR B C 1
ATOM 1877 O O . THR B 1 90 ? -5.195 22.156 3.396 1 97.81 90 THR B O 1
ATOM 1880 N N . ASP B 1 91 ? -4.496 22.625 5.508 1 97.69 91 ASP B N 1
ATOM 1881 C CA . ASP B 1 91 ? -5.598 23.562 5.723 1 97.69 91 ASP B CA 1
ATOM 1882 C C . ASP B 1 91 ? -5.711 24.547 4.559 1 97.69 91 ASP B C 1
ATOM 1884 O O . ASP B 1 91 ? -4.711 25.125 4.125 1 97.69 91 ASP B O 1
ATOM 1888 N N . PRO B 1 92 ? -6.941 24.734 4.062 1 96.12 92 PRO B N 1
ATOM 1889 C CA . PRO B 1 92 ? -7.109 25.641 2.912 1 96.12 92 PRO B CA 1
ATOM 1890 C C . PRO B 1 92 ? -6.523 27.016 3.15 1 96.12 92 PRO B C 1
ATOM 1892 O O . PRO B 1 92 ? -5.945 27.625 2.238 1 96.12 92 PRO B O 1
ATOM 1895 N N . ALA B 1 93 ? -6.582 27.5 4.312 1 95.12 93 ALA B N 1
ATOM 1896 C CA . ALA B 1 93 ? -6.117 28.844 4.637 1 95.12 93 ALA B CA 1
ATOM 1897 C C . ALA B 1 93 ? -4.594 28.922 4.625 1 95.12 93 ALA B C 1
ATOM 1899 O O . ALA B 1 93 ? -4.016 30.016 4.629 1 95.12 93 ALA B O 1
ATOM 1900 N N . ALA B 1 94 ? -3.936 27.797 4.621 1 95.69 94 ALA B N 1
ATOM 1901 C CA . ALA B 1 94 ? -2.479 27.75 4.719 1 95.69 94 ALA B CA 1
ATOM 1902 C C . ALA B 1 94 ? -1.856 27.219 3.434 1 95.69 94 ALA B C 1
ATOM 1904 O O . ALA B 1 94 ? -0.654 26.953 3.385 1 95.69 94 ALA B O 1
ATOM 1905 N N . ARG B 1 95 ? -2.65 27.031 2.344 1 93.5 95 ARG B N 1
ATOM 1906 C CA . ARG B 1 95 ? -2.141 26.453 1.102 1 93.5 95 ARG B CA 1
ATOM 1907 C C . ARG B 1 95 ? -1.232 27.438 0.375 1 93.5 95 ARG B C 1
ATOM 1909 O O . ARG B 1 95 ? -1.363 28.656 0.544 1 93.5 95 ARG B O 1
ATOM 1916 N N . GLY B 1 96 ? -0.319 26.875 -0.327 1 91.44 96 GLY B N 1
ATOM 1917 C CA . GLY B 1 96 ? 0.617 27.703 -1.075 1 91.44 96 GLY B CA 1
ATOM 1918 C C . GLY B 1 96 ? 1.78 28.203 -0.235 1 91.44 96 GLY B C 1
ATOM 1919 O O . GLY B 1 96 ? 2.562 29.047 -0.682 1 91.44 96 GLY B O 1
ATOM 1920 N N . ARG B 1 97 ? 1.906 27.656 0.986 1 92.31 97 ARG B N 1
ATOM 1921 C CA . ARG B 1 97 ? 2.938 28.141 1.899 1 92.31 97 ARG B CA 1
ATOM 1922 C C . ARG B 1 97 ? 3.98 27.062 2.168 1 92.31 97 ARG B C 1
ATOM 1924 O O . ARG B 1 97 ? 4.758 27.172 3.119 1 92.31 97 ARG B O 1
ATOM 1931 N N . GLY B 1 98 ? 3.941 26.016 1.471 1 95.31 98 GLY B N 1
ATOM 1932 C CA . GLY B 1 98 ? 4.965 24.984 1.57 1 95.31 98 GLY B CA 1
ATOM 1933 C C . GLY B 1 98 ? 4.641 23.922 2.594 1 95.31 98 GLY B C 1
ATOM 1934 O O . GLY B 1 98 ? 5.488 23.078 2.918 1 95.31 98 GLY B O 1
ATOM 1935 N N . VAL B 1 99 ? 3.498 23.797 3.09 1 97.5 99 VAL B N 1
ATOM 1936 C CA . VAL B 1 99 ? 3.1 22.875 4.145 1 97.5 99 VAL B CA 1
ATOM 1937 C C . VAL B 1 99 ? 3.205 21.438 3.637 1 97.5 99 VAL B C 1
ATOM 1939 O O . VAL B 1 99 ? 3.824 20.594 4.281 1 97.5 99 VAL B O 1
ATOM 1942 N N . GLY B 1 100 ? 2.609 21.203 2.465 1 97.62 100 GLY B N 1
ATOM 1943 C CA . GLY B 1 100 ? 2.678 19.859 1.886 1 97.62 100 GLY B CA 1
ATOM 1944 C C . GLY B 1 100 ? 4.098 19.375 1.666 1 97.62 100 GLY B C 1
ATOM 1945 O O . GLY B 1 100 ? 4.434 18.25 2.006 1 97.62 100 GLY B O 1
ATOM 1946 N N . ARG B 1 101 ? 4.883 20.234 1.179 1 97.56 101 ARG B N 1
ATOM 1947 C CA . ARG B 1 101 ? 6.285 19.906 0.936 1 97.56 101 ARG B CA 1
ATOM 1948 C C . ARG B 1 101 ? 7.004 19.578 2.24 1 97.56 101 ARG B C 1
ATOM 1950 O O . ARG B 1 101 ? 7.75 18.594 2.314 1 97.56 101 ARG B O 1
ATOM 1957 N N . ALA B 1 102 ? 6.797 20.391 3.254 1 98.12 102 ALA B N 1
ATOM 1958 C CA . ALA B 1 102 ? 7.43 20.172 4.551 1 98.12 102 ALA B CA 1
ATOM 1959 C C . ALA B 1 102 ? 7.043 18.812 5.133 1 98.12 102 ALA B C 1
ATOM 1961 O O . ALA B 1 102 ? 7.879 18.109 5.711 1 98.12 102 ALA B O 1
ATOM 1962 N N . LEU B 1 103 ? 5.816 18.422 4.977 1 98.69 103 LEU B N 1
ATOM 1963 C CA . LEU B 1 103 ? 5.328 17.156 5.48 1 98.69 103 LEU B CA 1
ATOM 1964 C C . LEU B 1 103 ? 5.992 15.984 4.746 1 98.69 103 LEU B C 1
ATOM 1966 O O . LEU B 1 103 ? 6.48 15.047 5.379 1 98.69 103 LEU B O 1
ATOM 1970 N N . ILE B 1 104 ? 6.027 16.062 3.412 1 98.62 104 ILE B N 1
ATOM 1971 C CA . ILE B 1 104 ? 6.629 14.992 2.625 1 98.62 104 ILE B CA 1
ATOM 1972 C C . ILE B 1 104 ? 8.117 14.898 2.945 1 98.62 104 ILE B C 1
ATOM 1974 O O . ILE B 1 104 ? 8.648 13.797 3.145 1 98.62 104 ILE B O 1
ATOM 1978 N N . GLU B 1 105 ? 8.82 16 3.033 1 98.31 105 GLU B N 1
ATOM 1979 C CA . GLU B 1 105 ? 10.25 16.016 3.32 1 98.31 105 GLU B CA 1
ATOM 1980 C C . GLU B 1 105 ? 10.547 15.422 4.695 1 98.31 105 GLU B C 1
ATOM 1982 O O . GLU B 1 105 ? 11.516 14.68 4.859 1 98.31 105 GLU B O 1
ATOM 1987 N N . ARG B 1 106 ? 9.781 15.773 5.637 1 98.56 106 ARG B N 1
ATOM 1988 C CA . ARG B 1 106 ? 9.953 15.203 6.965 1 98.56 106 ARG B CA 1
ATOM 1989 C C . ARG B 1 106 ? 9.719 13.695 6.949 1 98.56 106 ARG B C 1
ATOM 1991 O O . ARG B 1 106 ? 10.438 12.938 7.602 1 98.56 106 ARG B O 1
ATOM 1998 N N . LEU B 1 107 ? 8.672 13.25 6.242 1 98.88 107 LEU B N 1
ATOM 1999 C CA . LEU B 1 107 ? 8.375 11.828 6.137 1 98.88 107 LEU B CA 1
ATOM 2000 C C . LEU B 1 107 ? 9.539 11.078 5.496 1 98.88 107 LEU B C 1
ATOM 2002 O O . LEU B 1 107 ? 9.953 10.031 5.992 1 98.88 107 LEU B O 1
ATOM 2006 N N . VAL B 1 108 ? 10.078 11.648 4.457 1 98.75 108 VAL B N 1
ATOM 2007 C CA . VAL B 1 108 ? 11.203 11.047 3.744 1 98.75 108 VAL B CA 1
ATOM 2008 C C . VAL B 1 108 ? 12.422 10.977 4.664 1 98.75 108 VAL B C 1
ATOM 2010 O O . VAL B 1 108 ? 13.102 9.953 4.723 1 98.75 108 VAL B O 1
ATOM 2013 N N . ALA B 1 109 ? 12.672 12.023 5.391 1 98.69 109 ALA B N 1
ATOM 2014 C CA . ALA B 1 109 ? 13.781 12.031 6.34 1 98.69 109 ALA B CA 1
ATOM 2015 C C . ALA B 1 109 ? 13.602 10.961 7.41 1 98.69 109 ALA B C 1
ATOM 2017 O O . ALA B 1 109 ? 14.555 10.273 7.781 1 98.69 109 ALA B O 1
ATOM 2018 N N . THR B 1 110 ? 12.438 10.836 7.922 1 98.62 110 THR B N 1
ATOM 2019 C CA . TH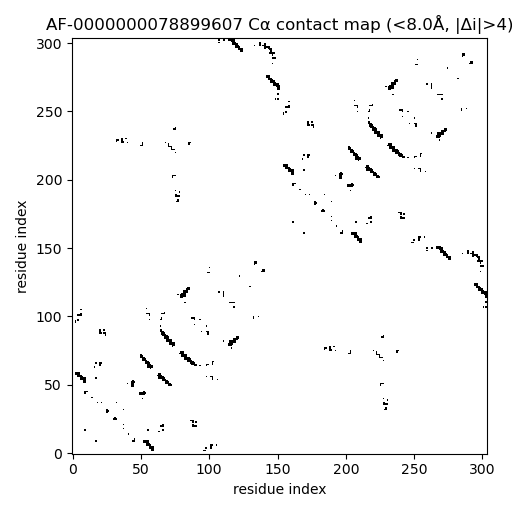R B 1 110 ? 12.102 9.805 8.898 1 98.62 110 THR B CA 1
ATOM 2020 C C . THR B 1 110 ? 12.383 8.414 8.336 1 98.62 110 THR B C 1
ATOM 2022 O O . THR B 1 110 ? 12.969 7.566 9.016 1 98.62 110 THR B O 1
ATOM 2025 N N . GLY B 1 111 ? 11.914 8.203 7.117 1 98.75 111 GLY B N 1
ATOM 2026 C CA . GLY B 1 111 ? 12.133 6.922 6.465 1 98.75 111 GLY B CA 1
ATOM 2027 C C . GLY B 1 111 ? 13.602 6.598 6.27 1 98.75 111 GLY B C 1
ATOM 2028 O O . GLY B 1 111 ? 14.023 5.457 6.465 1 98.75 111 GLY B O 1
ATOM 2029 N N . ARG B 1 112 ? 14.359 7.578 5.855 1 98.56 112 ARG B N 1
ATOM 2030 C CA . ARG B 1 112 ? 15.797 7.379 5.691 1 98.56 112 ARG B CA 1
ATOM 2031 C C . ARG B 1 112 ? 16.438 6.969 7.008 1 98.56 112 ARG B C 1
ATOM 2033 O O . ARG B 1 112 ? 17.25 6.039 7.047 1 98.56 112 ARG B O 1
ATOM 2040 N N . GLN B 1 113 ? 16.109 7.629 8.023 1 98.44 113 GLN B N 1
ATOM 2041 C CA . GLN B 1 113 ? 16.672 7.34 9.336 1 98.44 113 GLN B CA 1
ATOM 2042 C C . GLN B 1 113 ? 16.266 5.945 9.812 1 98.44 113 GLN B C 1
ATOM 2044 O O . GLN B 1 113 ? 17.047 5.242 10.445 1 98.44 113 GLN B O 1
ATOM 2049 N N . ALA B 1 114 ? 15.047 5.539 9.516 1 98.25 114 ALA B N 1
ATOM 2050 C CA . ALA B 1 114 ? 14.508 4.266 9.977 1 98.25 114 ALA B CA 1
ATOM 2051 C C . ALA B 1 114 ? 14.953 3.115 9.078 1 98.25 114 ALA B C 1
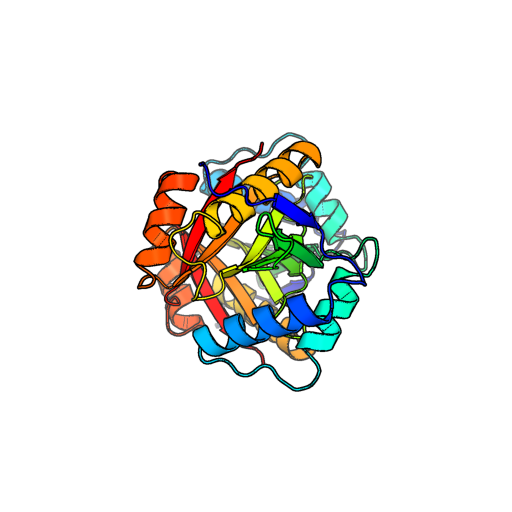ATOM 2053 O O . ALA B 1 114 ? 14.727 1.945 9.391 1 98.25 114 ALA B O 1
ATOM 2054 N N . GLY B 1 115 ? 15.508 3.461 7.844 1 98.44 115 GLY B N 1
ATOM 2055 C CA . GLY B 1 115 ? 15.977 2.432 6.926 1 98.44 115 GLY B CA 1
ATOM 2056 C C . GLY B 1 115 ? 14.859 1.829 6.094 1 98.44 115 GLY B C 1
ATOM 2057 O O . GLY B 1 115 ? 14.906 0.648 5.746 1 98.44 115 GLY B O 1
ATOM 2058 N N . TRP B 1 116 ? 13.812 2.604 5.836 1 98.69 116 TRP B N 1
ATOM 2059 C CA . TRP B 1 116 ? 12.742 2.129 4.969 1 98.69 116 TRP B CA 1
ATOM 2060 C C . TRP B 1 116 ? 13.234 1.955 3.537 1 98.69 116 TRP B C 1
ATOM 2062 O O . TRP B 1 116 ? 14.273 2.5 3.164 1 98.69 116 TRP B O 1
ATOM 2072 N N . ARG B 1 117 ? 12.492 1.138 2.768 1 97.94 117 ARG B N 1
ATOM 2073 C CA . ARG B 1 117 ? 12.805 0.915 1.36 1 97.94 117 ARG B CA 1
ATOM 2074 C C . ARG B 1 117 ? 12.375 2.104 0.508 1 97.94 117 ARG B C 1
ATOM 2076 O O . ARG B 1 117 ? 13.109 2.533 -0.384 1 97.94 117 ARG B O 1
ATOM 2083 N N . ARG B 1 118 ? 11.188 2.602 0.746 1 98.56 118 ARG B N 1
ATOM 2084 C CA . ARG B 1 118 ? 10.594 3.654 -0.072 1 98.56 118 ARG B CA 1
ATOM 2085 C C . ARG B 1 118 ? 9.422 4.316 0.65 1 98.56 118 ARG B C 1
ATOM 2087 O O . ARG B 1 118 ? 8.906 3.775 1.628 1 98.56 118 ARG B O 1
ATOM 2094 N N . VAL B 1 119 ? 9.172 5.516 0.219 1 98.88 119 VAL B N 1
ATOM 2095 C CA . VAL B 1 119 ? 7.906 6.199 0.458 1 98.88 119 VAL B CA 1
ATOM 2096 C C . VAL B 1 119 ? 7.137 6.336 -0.854 1 98.88 119 VAL B C 1
ATOM 2098 O O . VAL B 1 119 ? 7.688 6.805 -1.854 1 98.88 119 VAL B O 1
ATOM 2101 N N . TYR B 1 120 ? 5.871 5.871 -0.834 1 98.88 120 TYR B N 1
ATOM 2102 C CA . TYR B 1 120 ? 5.078 6.027 -2.047 1 98.88 120 TYR B CA 1
ATOM 2103 C C . TYR B 1 120 ? 3.656 6.469 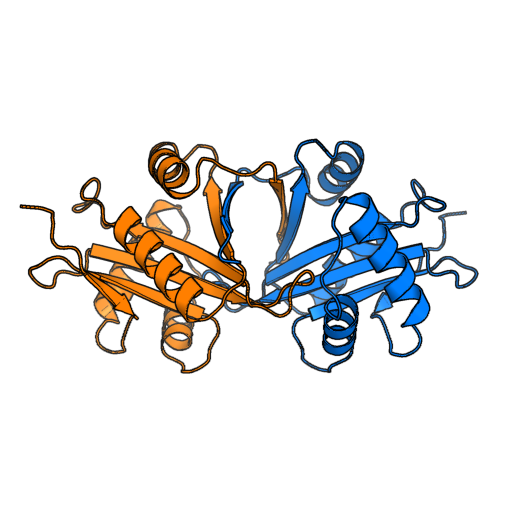-1.716 1 98.88 120 TYR B C 1
ATOM 2105 O O . TYR B 1 120 ? 3.215 6.352 -0.57 1 98.88 120 TYR B O 1
ATOM 2113 N N . TRP B 1 121 ? 2.984 7.09 -2.666 1 98.69 121 TRP B N 1
ATOM 2114 C CA . TRP B 1 121 ? 1.604 7.527 -2.492 1 98.69 121 TRP B CA 1
ATOM 2115 C C . TRP B 1 121 ? 0.878 7.59 -3.832 1 98.69 121 TRP B C 1
ATOM 2117 O O . TRP B 1 121 ? 1.49 7.395 -4.887 1 98.69 121 TRP B O 1
ATOM 2127 N N . HIS B 1 122 ? -0.42 7.762 -3.707 1 97.69 122 HIS B N 1
ATOM 2128 C CA . HIS B 1 122 ? -1.297 7.891 -4.863 1 97.69 122 HIS B CA 1
ATOM 2129 C C . HIS B 1 122 ? -2.055 9.219 -4.836 1 97.69 122 HIS B C 1
ATOM 2131 O O . HIS B 1 122 ? -2.361 9.734 -3.762 1 97.69 122 HIS B O 1
ATOM 2137 N N . THR B 1 123 ? -2.305 9.719 -5.949 1 96.38 123 THR B N 1
ATOM 2138 C CA . THR B 1 123 ? -3.178 10.875 -6.098 1 96.38 123 THR B CA 1
ATOM 2139 C C . THR B 1 123 ? -4.008 10.773 -7.371 1 96.38 123 THR B C 1
ATOM 2141 O O . THR B 1 123 ? -3.635 10.055 -8.305 1 96.38 123 THR B O 1
ATOM 2144 N N . GLN B 1 124 ? -5.117 11.422 -7.387 1 94.56 124 GLN B N 1
ATOM 2145 C CA . GLN B 1 124 ? -5.941 11.445 -8.586 1 94.56 124 GLN B CA 1
ATOM 2146 C C . GLN B 1 124 ? -5.207 12.109 -9.75 1 94.56 124 GLN B C 1
ATOM 2148 O O . GLN B 1 124 ? -4.531 13.117 -9.562 1 94.56 124 GLN B O 1
ATOM 2153 N N . GLU B 1 125 ? -5.375 11.555 -10.898 1 94.62 125 GLU B N 1
ATOM 2154 C CA . GLU B 1 125 ? -4.699 12.047 -12.094 1 94.62 125 GLU B CA 1
ATOM 2155 C C . GLU B 1 125 ? -5.051 13.5 -12.367 1 94.62 125 GLU B C 1
ATOM 2157 O O . GLU B 1 125 ? -4.238 14.25 -12.922 1 94.62 125 GLU B O 1
ATOM 2162 N N . ASP B 1 126 ? -6.191 13.961 -11.953 1 94 126 ASP B N 1
ATOM 2163 C CA . ASP B 1 126 ? -6.648 15.305 -12.273 1 94 126 ASP B CA 1
ATOM 2164 C C . ASP B 1 126 ? -6.305 16.281 -11.148 1 94 126 ASP B C 1
ATOM 2166 O O . ASP B 1 126 ? -6.672 17.469 -11.219 1 94 126 ASP B O 1
ATOM 2170 N N . ASN B 1 127 ? -5.617 15.789 -10.094 1 92.69 127 ASN B N 1
ATOM 2171 C CA . ASN B 1 127 ? -5.176 16.656 -9.008 1 92.69 127 ASN B CA 1
ATOM 2172 C C . ASN B 1 127 ? -3.945 17.469 -9.398 1 92.69 127 ASN B C 1
ATOM 2174 O O . ASN B 1 127 ? -2.865 17.281 -8.844 1 92.69 127 ASN B O 1
ATOM 2178 N N . ALA B 1 128 ? -4.117 18.469 -10.281 1 93.88 128 ALA B N 1
ATOM 2179 C CA . ALA B 1 128 ? -3.016 19.188 -10.914 1 93.88 128 ALA B CA 1
ATOM 2180 C C . ALA B 1 128 ? -2.17 19.922 -9.883 1 93.88 128 ALA B C 1
ATOM 2182 O O . ALA B 1 128 ? -0.94 19.938 -9.969 1 93.88 128 ALA B O 1
ATOM 2183 N N . THR B 1 129 ? -2.82 20.516 -8.961 1 91.38 129 THR B N 1
ATOM 2184 C CA . THR B 1 129 ? -2.102 21.297 -7.961 1 91.38 129 THR B CA 1
ATOM 2185 C C . THR B 1 129 ? -1.173 20.406 -7.145 1 91.38 129 THR B C 1
ATOM 2187 O O . THR B 1 129 ? 0.017 20.703 -7.008 1 91.38 129 THR B O 1
ATOM 2190 N N . ALA B 1 130 ? -1.693 19.328 -6.625 1 93.94 130 ALA B N 1
ATOM 2191 C CA . ALA B 1 130 ? -0.883 18.422 -5.828 1 93.94 130 ALA B CA 1
ATOM 2192 C C . ALA B 1 130 ? 0.227 17.797 -6.672 1 93.94 130 ALA B C 1
ATOM 2194 O O . ALA B 1 130 ? 1.355 17.625 -6.199 1 93.94 130 ALA B O 1
ATOM 2195 N N . ARG B 1 131 ? -0.106 17.484 -7.91 1 96.69 131 ARG B N 1
ATOM 2196 C CA . ARG B 1 131 ? 0.854 16.797 -8.773 1 96.69 131 ARG B CA 1
ATOM 2197 C C . ARG B 1 131 ? 2.037 17.703 -9.102 1 96.69 131 ARG B C 1
ATOM 2199 O O . ARG B 1 131 ? 3.154 17.219 -9.297 1 96.69 131 ARG B O 1
ATOM 2206 N N . ARG B 1 132 ? 1.818 18.984 -9.141 1 96.75 132 ARG B N 1
ATOM 2207 C CA . ARG B 1 132 ? 2.945 19.906 -9.32 1 96.75 132 ARG B CA 1
ATOM 2208 C C . ARG B 1 132 ? 3.951 19.75 -8.18 1 96.75 132 ARG B C 1
ATOM 2210 O O . ARG B 1 132 ? 5.16 19.703 -8.422 1 96.75 132 ARG B O 1
ATOM 2217 N N . LEU B 1 133 ? 3.461 19.75 -6.973 1 96.38 133 LEU B N 1
ATOM 2218 C CA . LEU B 1 133 ? 4.32 19.516 -5.816 1 96.38 133 LEU B CA 1
ATOM 2219 C C . LEU B 1 133 ? 5.004 18.156 -5.906 1 96.38 133 LEU B C 1
ATOM 2221 O O . LEU B 1 133 ? 6.215 18.047 -5.691 1 96.38 133 LEU B O 1
ATOM 2225 N N . TYR B 1 134 ? 4.227 17.094 -6.215 1 98.25 134 TYR B N 1
ATOM 2226 C CA . TYR B 1 134 ? 4.742 15.727 -6.234 1 98.25 134 TYR B CA 1
ATOM 2227 C C . TYR B 1 134 ? 5.812 15.562 -7.305 1 98.25 134 TYR B C 1
ATOM 2229 O O . TYR B 1 134 ? 6.82 14.883 -7.086 1 98.25 134 TYR B O 1
ATOM 2237 N N . ASP B 1 135 ? 5.551 16.203 -8.461 1 98 135 ASP B N 1
ATOM 2238 C CA . ASP B 1 135 ? 6.555 16.188 -9.523 1 98 135 ASP B CA 1
ATOM 2239 C C . ASP B 1 135 ? 7.867 16.797 -9.047 1 98 135 ASP B C 1
ATOM 2241 O O . ASP B 1 135 ? 8.945 16.312 -9.367 1 98 135 ASP B O 1
ATOM 2245 N N . ARG B 1 136 ? 7.77 17.828 -8.281 1 96.12 136 ARG B N 1
ATOM 2246 C CA . ARG B 1 136 ? 8.945 18.547 -7.789 1 96.12 136 ARG B CA 1
ATOM 2247 C C . ARG B 1 136 ? 9.719 17.688 -6.793 1 96.12 136 ARG B C 1
ATOM 2249 O O . ARG B 1 136 ? 10.953 17.672 -6.801 1 96.12 136 ARG B O 1
ATOM 2256 N N . VAL B 1 137 ? 9.023 16.906 -5.996 1 96.25 137 VAL B N 1
ATOM 2257 C CA . VAL B 1 137 ? 9.703 16.234 -4.895 1 96.25 137 VAL B CA 1
ATOM 2258 C C . VAL B 1 137 ? 10.141 14.844 -5.336 1 96.25 137 VAL B C 1
ATOM 2260 O O . VAL B 1 137 ? 10.945 14.195 -4.664 1 96.25 137 VAL B O 1
ATOM 2263 N N . THR B 1 138 ? 9.625 14.258 -6.488 1 97.69 138 THR B N 1
ATOM 2264 C CA . THR B 1 138 ? 9.953 12.891 -6.887 1 97.69 138 THR B CA 1
ATOM 2265 C C . THR B 1 138 ? 10.602 12.867 -8.266 1 97.69 138 THR B C 1
ATOM 2267 O O . THR B 1 138 ? 11.172 11.859 -8.672 1 97.69 138 THR B O 1
ATOM 2270 N N . GLY B 1 139 ? 10.5 13.969 -8.977 1 95.62 139 GLY B N 1
ATOM 2271 C CA . GLY B 1 139 ? 10.938 13.961 -10.367 1 95.62 139 GLY B CA 1
ATOM 2272 C C . GLY B 1 139 ? 9.867 13.469 -11.328 1 95.62 139 GLY B C 1
ATOM 2273 O O . GLY B 1 139 ? 10.141 13.242 -12.508 1 95.62 139 GLY B O 1
ATOM 2274 N N . GLY B 1 140 ? 8.648 13.188 -10.883 1 97.44 140 GLY B N 1
ATOM 2275 C CA . GLY B 1 140 ? 7.523 12.773 -11.703 1 97.44 140 GLY B CA 1
ATOM 2276 C C . GLY B 1 140 ? 6.898 11.469 -11.242 1 97.44 140 GLY B C 1
ATOM 2277 O O . GLY B 1 140 ? 7.523 10.695 -10.516 1 97.44 140 GLY B O 1
ATOM 2278 N N . ARG B 1 141 ? 5.66 11.242 -11.68 1 96.44 141 ARG B N 1
ATOM 2279 C CA . ARG B 1 141 ? 4.98 9.977 -11.391 1 96.44 141 ARG B CA 1
ATOM 2280 C C . ARG B 1 141 ? 5.699 8.812 -12.055 1 96.44 141 ARG B C 1
ATOM 2282 O O . ARG B 1 141 ? 6.398 8.992 -13.055 1 96.44 141 ARG B O 1
ATOM 2289 N N . ASP B 1 142 ? 5.531 7.598 -11.469 1 96.38 142 ASP B N 1
ATOM 2290 C CA . ASP B 1 142 ? 6.102 6.434 -12.141 1 96.38 142 ASP B CA 1
ATOM 2291 C C . ASP B 1 142 ? 5.125 5.844 -13.148 1 96.38 142 ASP B C 1
ATOM 2293 O O . ASP B 1 142 ? 4.078 6.438 -13.43 1 96.38 142 ASP B O 1
ATOM 2297 N N . ALA B 1 143 ? 5.484 4.762 -13.805 1 94.56 143 ALA B N 1
ATOM 2298 C CA . ALA B 1 143 ? 4.762 4.246 -14.961 1 94.56 143 ALA B CA 1
ATOM 2299 C C . ALA B 1 143 ? 3.729 3.201 -14.547 1 94.56 143 ALA B C 1
ATOM 2301 O O . ALA B 1 143 ? 3.268 2.41 -15.375 1 94.56 143 ALA B O 1
ATOM 2302 N N . PHE B 1 144 ? 3.348 3.217 -13.281 1 96.56 144 PHE B N 1
ATOM 2303 C CA . PHE B 1 144 ? 2.436 2.186 -12.797 1 96.56 144 PHE B CA 1
ATOM 2304 C C . PHE B 1 144 ? 1.01 2.717 -12.719 1 96.56 144 PHE B C 1
ATOM 2306 O O . PHE B 1 144 ? 0.79 3.867 -12.336 1 96.56 144 PHE B O 1
ATOM 2313 N N . VAL B 1 145 ? 0.1 1.895 -13.141 1 97.12 145 VAL B N 1
ATOM 2314 C CA . VAL B 1 145 ? -1.326 2.156 -12.977 1 97.12 145 VAL B CA 1
ATOM 2315 C C . VAL B 1 145 ? -1.902 1.23 -11.906 1 97.12 145 VAL B C 1
ATOM 2317 O O . VAL B 1 145 ? -1.328 0.179 -11.617 1 97.12 145 VAL B O 1
ATOM 2320 N N . ARG B 1 146 ? -3.039 1.622 -11.367 1 98.44 146 ARG B N 1
ATOM 2321 C CA . ARG B 1 146 ? -3.598 0.887 -10.242 1 98.44 146 ARG B CA 1
ATOM 2322 C C . ARG B 1 146 ? -4.938 0.254 -10.602 1 98.44 146 ARG B C 1
ATOM 2324 O O . ARG B 1 146 ? -5.758 0.876 -11.281 1 98.44 146 ARG B O 1
ATOM 2331 N N . TYR B 1 147 ? -5.066 -0.986 -10.227 1 98.69 147 TYR B N 1
ATOM 2332 C CA . TYR B 1 147 ? -6.332 -1.713 -10.281 1 98.69 147 TYR B CA 1
ATOM 2333 C C . TYR B 1 147 ? -6.832 -2.053 -8.883 1 98.69 147 TYR B C 1
ATOM 2335 O O . TYR B 1 147 ? -6.035 -2.346 -7.988 1 98.69 147 TYR B O 1
ATOM 2343 N N . THR B 1 148 ? -8.18 -1.993 -8.727 1 98.5 148 THR B N 1
ATOM 2344 C CA . THR B 1 148 ? -8.773 -2.234 -7.418 1 98.5 148 THR B CA 1
ATOM 2345 C C . THR B 1 148 ? -10.039 -3.07 -7.547 1 98.5 148 THR B C 1
ATOM 2347 O O . THR B 1 148 ? -10.859 -2.836 -8.438 1 98.5 148 THR B O 1
ATOM 2350 N N . VAL B 1 149 ? -10.188 -4.074 -6.762 1 98.5 149 VAL B N 1
ATOM 2351 C CA . VAL B 1 149 ? -11.445 -4.758 -6.496 1 98.5 149 VAL B CA 1
ATOM 2352 C C . VAL B 1 149 ? -11.945 -4.391 -5.102 1 98.5 149 VAL B C 1
ATOM 2354 O O . VAL B 1 149 ? -11.336 -4.77 -4.098 1 98.5 149 VAL B O 1
ATOM 2357 N N . LYS B 1 150 ? -13.062 -3.611 -5.016 1 97.56 150 LYS B N 1
ATOM 2358 C CA . LYS B 1 150 ? -13.695 -3.291 -3.736 1 97.56 150 LYS B CA 1
ATOM 2359 C C . LYS B 1 150 ? -14.453 -4.492 -3.184 1 97.56 150 LYS B C 1
ATOM 2361 O O . LYS B 1 150 ? -15.25 -5.113 -3.895 1 97.56 150 LYS B O 1
ATOM 2366 N N . LEU B 1 151 ? -14.234 -4.863 -1.922 1 98 151 LEU B N 1
ATOM 2367 C CA . LEU B 1 151 ? -14.867 -6.047 -1.352 1 98 151 LEU B CA 1
ATOM 2368 C C . LEU B 1 151 ? -15.969 -5.66 -0.375 1 98 151 LEU B C 1
ATOM 2370 O O . LEU B 1 151 ? -16.812 -6.488 -0.018 1 98 151 LEU B O 1
ATOM 2374 N N . VAL B 1 152 ? -15.875 -4.418 0.173 1 90.94 152 VAL B N 1
ATOM 2375 C CA . VAL B 1 152 ? -16.953 -3.859 0.98 1 90.94 152 VAL B CA 1
ATOM 2376 C C . VAL B 1 152 ? -17.297 -2.457 0.484 1 90.94 152 VAL B C 1
ATOM 2378 O O . VAL B 1 152 ? -16.453 -1.774 -0.102 1 90.94 152 VAL B O 1
#

Secondary structure (DSSP, 8-state):
-----EEEE--GGGHHHHHHHHHHHHHHTT-PPPTTHHHHHHHHHHSTT-SEEEEEEE-TTS-EEEEEEEEEE--SS-SSPEEEEEEEEE-GGGTTSSHHHHHHHHHHHHHHHHT-SEEEEEEETT-HHHHHHHHHHHSS--SEEEEEEE--/-----EEEE--GGGHHHHHHHHHHHHHHTT-PPPTTHHHHHHHHHHSTT-SEEEEEEE-TTS-EEEEEEEEEE--SS-SSPEEEEEEEEE-GGGTTSSHHHHHHHHHHHHHHHHT-SEEEEEEETT-HHHHHHHHHHHSS--SEEEEEEE--

Nearest PDB structures (foldseek):
  1qsm-assembly1_D  TM=9.478E-01  e=5.588E-16  Saccharomyces cerevisiae
  2fe7-assembly1_B  TM=8.301E-01  e=1.998E-11  Pseudomonas aeruginosa UCBPP-PA14
  8a9o-assembly1_A  TM=8.873E-01  e=2.493E-10  Acinetobacter baumannii
  1vkc-assembly1_A  TM=7.272E-01  e=3.639E-08  Pyrococcus furiosus
  6tdh-assembly1_A-2  TM=7.494E-01  e=2.606E-06  Aspergillus fumigatus Af293

Radius of gyration: 20.47 Å; Cα contacts (8 Å, |Δi|>4): 590; chains: 2; bounding box: 40×68×45 Å

Organism: Rhodospirillum centenum (strain ATCC 51521 / SW) (NCBI:txid414684)